Protein 3LXP (pdb70)

Nearest PDB structures (foldseek):
  3lxp-assembly1_A  TM=1.004E+00  e=1.023E-55  Homo sapiens
  3nz0-assembly1_A  TM=9.596E-01  e=1.474E-47  Homo sapiens
  7uys-assembly1_A  TM=9.648E-01  e=2.734E-46  Homo sapiens
  3zc6-assembly1_A  TM=9.379E-01  e=3.421E-31  Homo sapiens
  6wtq-assembly1_A  TM=9.435E-01  e=2.462E-26  Homo sapiens

Secondary structure (DSSP, 8-state):
---B--GGGEEEEEEEEE-SSEEEEEEEE-S----EEEEEEEEPTT--HHHHHHHHHHHHHHHH---TTBPPEEEEEEETTTTEEEEEE---TT-BHHHHGGGS---HHHHHHHHHHHHHHHHHHHHTTEE-S--SGGGEEE-TT--EEE--GGG-EEPPTT---B-----GGG--HHHHHH-B--HHHHHHHHHHHHHHHHTTT-GGGSHHHHHHHHH-S--HHHHHHHHHHHHHTT--PPPPTT--HHHHHHHHHHT-SSGGGSPPHHHHHHHHHHHHHHHH-

Foldseek 3Di:
DADEQEPVQWAFDAWAAQFDFWTKGWTQRAPDHRHAIKIKIDGDPPQDPVSQVLVVVLQVLQVPDDDQQAWAWDHWYDDVVVRHIITITHDAPCAFLLVNLVPDDDDPLLLLVLLLLVLVSLLSCVVVQKDQQQQARNQWTAHPVRRTHGDDSSPMDRHPPPDQDQAPDGPLLLFALCCLPVSDDGSLRVLSSSLLRSVCSLQSNDVCLHSCNVLCVPQPDDDPNSSSVVVSVCLVVPNDRDDRPPHDPVSVVLSVQSSDNDSVSHDHSVVVNVVSVVVSVVSVD

Organism: Homo sapiens (NCBI:txid9606)

B-factor: mean 20.86, std 7.65, range [4.28, 57.6]

Radius of gyration: 19.09 Å; Cα contacts (8 Å, |Δi|>4): 501; chains: 1; bounding box: 44×44×56 Å

Structure (mmCIF, N/CA/C/O backbone):
data_3LXP
#
_entry.id   3LXP
#
_cell.length_a   38.325
_cell.length_b   75.978
_cell.length_c   97.415
_cell.angle_alpha   90.00
_cell.angle_beta   90.00
_cell.angle_gamma   90.00
#
_symmetry.space_group_name_H-M   'P 21 21 21'
#
loop_
_entity.id
_entity.type
_entity.pdbx_description
1 polymer 'Non-receptor tyrosine-protein kinase TYK2'
2 non-polymer 2-TERT-BUTYL-9-FLUORO-3,6-DIHYDRO-7H-BENZ[H]-IMIDAZ[4,5-F]ISOQUINOLINE-7-ONE
3 water water
#
loop_
_atom_site.group_PDB
_atom_site.id
_atom_site.type_symbol
_atom_site.label_atom_id
_atom_site.label_alt_id
_atom_site.label_comp_id
_atom_site.label_asym_id
_atom_site.label_entity_id
_atom_site.label_seq_id
_atom_site.pdbx_PDB_ins_code
_atom_site.Cartn_x
_atom_site.Cartn_y
_atom_site.Cartn_z
_atom_site.occupancy
_atom_site.B_iso_or_equiv
_atom_site.auth_seq_id
_atom_site.auth_comp_id
_atom_site.auth_asym_id
_atom_site.auth_atom_id
_atom_site.pdbx_PDB_model_num
ATOM 1 N N . ASP A 1 24 ? -14.737 10.825 -48.132 1.00 27.96 888 ASP A N 1
ATOM 2 C CA . ASP A 1 24 ? -14.039 11.267 -49.367 1.00 27.72 888 ASP A CA 1
ATOM 3 C C . ASP A 1 24 ? -12.939 12.252 -48.945 1.00 26.98 888 ASP A C 1
ATOM 4 O O . ASP A 1 24 ? -13.208 13.179 -48.170 1.00 26.29 888 ASP A O 1
ATOM 9 N N . PRO A 1 25 ? -11.696 12.023 -49.410 1.00 25.84 889 PRO A N 1
ATOM 10 C CA . PRO A 1 25 ? -10.543 12.806 -48.957 1.00 25.15 889 PRO A CA 1
ATOM 11 C C . PRO A 1 25 ? -10.500 14.261 -49.417 1.00 23.71 889 PRO A C 1
ATOM 12 O O . PRO A 1 25 ? -11.024 14.622 -50.476 1.00 23.99 889 PRO A O 1
ATOM 16 N N . THR A 1 26 ? -9.857 15.081 -48.595 1.00 21.50 890 THR A N 1
ATOM 17 C CA . THR A 1 26 ? -9.615 16.470 -48.890 1.00 20.45 890 THR A CA 1
ATOM 18 C C . THR A 1 26 ? -8.113 16.694 -48.787 1.00 20.18 890 THR A C 1
ATOM 19 O O . THR A 1 26 ? -7.521 16.401 -47.755 1.00 19.82 890 THR A O 1
ATOM 23 N N . VAL A 1 27 ? -7.518 17.191 -49.866 1.00 19.66 891 VAL A N 1
ATOM 24 C CA . VAL A 1 27 ? -6.081 17.461 -49.943 1.00 19.56 891 VAL A CA 1
ATOM 25 C C . VAL A 1 27 ? -5.792 18.967 -50.121 1.00 18.84 891 VAL A C 1
ATOM 26 O O . VAL A 1 27 ? -6.261 19.600 -51.068 1.00 18.97 891 VAL A O 1
ATOM 30 N N . PHE A 1 28 ? -5.025 19.521 -49.182 1.00 18.13 892 PHE A N 1
ATOM 31 C CA . PHE A 1 28 ? -4.511 20.854 -49.206 1.00 17.90 892 PHE A CA 1
ATOM 32 C C . PHE A 1 28 ? -3.133 20.774 -49.836 1.00 19.38 892 PHE A C 1
ATOM 33 O O . PHE A 1 28 ? -2.363 19.838 -49.571 1.00 19.93 892 PHE A O 1
ATOM 41 N N . HIS A 1 29 ? -2.838 21.756 -50.669 1.00 20.08 893 HIS A N 1
ATOM 42 C CA . HIS A 1 29 ? -1.607 21.804 -51.422 1.00 20.94 893 HIS A CA 1
ATOM 43 C C . HIS A 1 29 ? -0.682 22.813 -50.768 1.00 21.08 893 HIS A C 1
ATOM 44 O O . HIS A 1 29 ? -1.048 23.967 -50.570 1.00 20.23 893 HIS A O 1
ATOM 51 N N . LYS A 1 30 ? 0.507 22.347 -50.394 1.00 21.81 894 LYS A N 1
ATOM 52 C CA . LYS A 1 30 ? 1.515 23.172 -49.725 1.00 23.19 894 LYS A CA 1
ATOM 53 C C . LYS A 1 30 ? 1.821 24.443 -50.525 1.00 23.55 894 LYS A C 1
ATOM 54 O O . LYS A 1 30 ? 2.090 25.488 -49.934 1.00 24.97 894 LYS A O 1
ATOM 60 N N . ARG A 1 31 ? 1.790 24.328 -51.854 1.00 24.03 895 ARG A N 1
ATOM 61 C CA . ARG A 1 31 ? 1.938 25.446 -52.812 1.00 24.50 895 ARG A CA 1
ATOM 62 C C . ARG A 1 31 ? 1.064 26.670 -52.470 1.00 24.56 895 ARG A C 1
ATOM 63 O O . ARG A 1 31 ? 1.398 27.799 -52.843 1.00 24.73 895 ARG A O 1
ATOM 71 N N . TYR A 1 32 ? -0.044 26.453 -51.758 1.00 23.34 896 TYR A N 1
ATOM 72 C CA . TYR A 1 32 ? -0.990 27.533 -51.472 1.00 23.11 896 TYR A CA 1
ATOM 73 C C . TYR A 1 32 ? -1.137 27.879 -49.998 1.00 22.08 896 TYR A C 1
ATOM 74 O O . TYR A 1 32 ? -1.950 28.730 -49.648 1.00 21.25 896 TYR A O 1
ATOM 83 N N . LEU A 1 33 ? -0.350 27.235 -49.142 1.00 21.50 897 LEU A N 1
ATOM 84 C CA . LEU A 1 33 ? -0.394 27.505 -47.708 1.00 21.04 897 LEU A CA 1
ATOM 85 C C . LEU A 1 33 ? 0.602 28.611 -47.374 1.00 21.69 897 LEU A C 1
ATOM 86 O O . LEU A 1 33 ? 1.777 28.533 -47.755 1.00 23.09 897 LEU A O 1
ATOM 91 N N . LYS A 1 34 ? 0.114 29.660 -46.716 1.00 20.89 898 LYS A N 1
ATOM 92 C CA . LYS A 1 34 ? 0.949 30.792 -46.314 1.00 21.14 898 LYS A CA 1
ATOM 93 C C . LYS A 1 34 ? 0.917 30.923 -44.794 1.00 20.35 898 LYS A C 1
ATOM 94 O O . LYS A 1 34 ? -0.132 31.230 -44.222 1.00 20.29 898 LYS A O 1
ATOM 97 N N . LYS A 1 35 ? 2.065 30.695 -44.150 1.00 20.48 899 LYS A N 1
ATOM 98 C CA . LYS A 1 35 ? 2.139 30.692 -42.684 1.00 20.19 899 LYS A CA 1
ATOM 99 C C . LYS A 1 35 ? 1.932 32.090 -42.115 1.00 20.35 899 LYS A C 1
ATOM 100 O O . LYS A 1 35 ? 2.500 33.072 -42.612 1.00 21.04 899 LYS A O 1
ATOM 106 N N . ILE A 1 36 ? 1.104 32.170 -41.079 1.00 19.67 900 ILE A N 1
ATOM 107 C CA . ILE A 1 36 ? 0.850 33.407 -40.362 1.00 19.58 900 ILE A CA 1
ATOM 108 C C . ILE A 1 36 ? 1.592 33.398 -39.021 1.00 19.67 900 ILE A C 1
ATOM 109 O O . ILE A 1 36 ? 2.438 34.263 -38.758 1.00 19.40 900 ILE A O 1
ATOM 114 N N . ARG A 1 37 ? 1.285 32.423 -38.170 1.00 19.39 901 ARG A N 1
ATOM 115 C CA . ARG A 1 37 ? 1.902 32.360 -36.852 1.00 20.19 901 ARG A CA 1
ATOM 116 C C . ARG A 1 37 ? 1.770 30.975 -36.225 1.00 20.04 901 ARG A C 1
ATOM 117 O O . ARG A 1 37 ? 0.952 30.163 -36.657 1.00 19.23 901 ARG A O 1
ATOM 125 N N . ASP A 1 38 ? 2.566 30.743 -35.186 1.00 20.74 902 ASP A N 1
ATOM 126 C CA . ASP A 1 38 ? 2.489 29.502 -34.422 1.00 20.92 902 ASP A CA 1
ATOM 127 C C . ASP A 1 38 ? 1.343 29.605 -33.416 1.00 20.87 902 ASP A C 1
ATOM 128 O O . ASP A 1 38 ? 1.056 30.681 -32.894 1.00 21.26 902 ASP A O 1
ATOM 133 N N . LEU A 1 39 ? 0.674 28.482 -33.147 1.00 20.22 903 LEU A N 1
ATOM 134 C CA . LEU A 1 39 ? -0.510 28.473 -32.286 1.00 20.18 903 LEU A CA 1
ATOM 135 C C . LEU A 1 39 ? -0.333 27.669 -30.986 1.00 20.67 903 LEU A C 1
ATOM 136 O O . LEU A 1 39 ? -0.789 28.097 -29.919 1.00 21.47 903 LEU A O 1
ATOM 141 N N . GLY A 1 40 ? 0.304 26.502 -31.078 1.00 20.73 904 GLY A N 1
ATOM 142 C CA . GLY A 1 40 ? 0.438 25.620 -29.916 1.00 21.23 904 GLY A CA 1
ATOM 143 C C . GLY A 1 40 ? 1.279 24.394 -30.199 1.00 21.37 904 GLY A C 1
ATOM 144 O O . GLY A 1 40 ? 1.545 24.065 -31.351 1.00 22.12 904 GLY A O 1
ATOM 145 N N . GLU A 1 41 ? 1.713 23.715 -29.140 1.00 21.42 905 GLU A N 1
ATOM 146 C CA . GLU A 1 41 ? 2.482 22.484 -29.286 1.00 21.78 905 GLU A CA 1
ATOM 147 C C . GLU A 1 41 ? 1.734 21.370 -28.584 1.00 20.42 905 GLU A C 1
ATOM 148 O O . GLU A 1 41 ? 1.422 21.494 -27.404 1.00 20.53 905 GLU A O 1
ATOM 154 N N . GLY A 1 42 ? 1.421 20.303 -29.312 1.00 18.91 906 GLY A N 1
ATOM 155 C CA . GLY A 1 42 ? 0.762 19.147 -28.724 1.00 18.43 906 GLY A CA 1
ATOM 156 C C . GLY A 1 42 ? 1.747 18.021 -28.504 1.00 18.31 906 GLY A C 1
ATOM 157 O O . GLY A 1 42 ? 2.957 18.203 -28.635 1.00 18.26 906 GLY A O 1
ATOM 158 N N . HIS A 1 43 ? 1.224 16.843 -28.197 1.00 17.55 907 HIS A N 1
ATOM 159 C CA . HIS A 1 43 ? 2.067 15.681 -27.906 1.00 18.48 907 HIS A CA 1
ATOM 160 C C . HIS A 1 43 ? 3.029 15.288 -29.009 1.00 18.84 907 HIS A C 1
ATOM 161 O O . HIS A 1 43 ? 4.236 15.103 -28.751 1.00 18.56 907 HIS A O 1
ATOM 168 N N . PHE A 1 44 ? 2.523 15.159 -30.234 1.00 18.65 908 PHE A N 1
ATOM 169 C CA . PHE A 1 44 ? 3.363 14.702 -31.361 1.00 19.36 908 PHE A CA 1
ATOM 170 C C . PHE A 1 44 ? 3.561 15.743 -32.444 1.00 19.35 908 PHE A C 1
ATOM 171 O O . PHE A 1 44 ? 4.463 15.606 -33.267 1.00 19.40 908 PHE A O 1
ATOM 179 N N . GLY A 1 45 ? 2.708 16.761 -32.463 1.00 18.54 909 GLY A N 1
ATOM 180 C CA . GLY A 1 45 ? 2.745 17.782 -33.508 1.00 18.34 909 GLY A CA 1
ATOM 181 C C . GLY A 1 45 ? 2.675 19.207 -32.981 1.00 18.14 909 GLY A C 1
ATOM 182 O O . GLY A 1 45 ? 2.193 19.445 -31.874 1.00 17.71 909 GLY A O 1
ATOM 183 N N . LYS A 1 46 ? 3.225 20.142 -33.759 1.00 17.95 910 LYS A N 1
ATOM 184 C CA . LYS A 1 46 ? 3.093 21.575 -33.504 1.00 17.01 910 LYS A CA 1
ATOM 185 C C . LYS A 1 46 ? 2.025 22.133 -34.439 1.00 15.78 910 LYS A C 1
ATOM 186 O O . LYS A 1 46 ? 1.999 21.778 -35.599 1.00 15.51 910 LYS A O 1
ATOM 188 N N . VAL A 1 47 ? 1.189 23.021 -33.920 1.00 15.25 911 VAL A N 1
ATOM 189 C CA . VAL A 1 47 ? 0.084 23.628 -34.676 1.00 15.59 911 VAL A CA 1
ATOM 190 C C . VAL A 1 47 ? 0.407 25.080 -35.008 1.00 15.96 911 VAL A C 1
ATOM 191 O O . VAL A 1 47 ? 0.801 25.855 -34.125 1.00 15.94 911 VAL A O 1
ATOM 195 N N . SER A 1 48 ? 0.205 25.448 -36.271 1.00 15.77 912 SER A N 1
ATOM 196 C CA . SER A 1 48 ? 0.386 26.824 -36.710 1.00 16.25 912 SER A CA 1
ATOM 197 C C . SER A 1 48 ? -0.821 27.284 -37.534 1.00 16.25 912 SER A C 1
ATOM 198 O O . SER A 1 48 ? -1.591 26.474 -38.072 1.00 15.90 912 SER A O 1
ATOM 201 N N . LEU A 1 49 ? -0.969 28.600 -37.637 1.00 16.21 913 LEU A N 1
ATOM 202 C CA . LEU A 1 49 ? -2.027 29.213 -38.418 1.00 15.39 913 LEU A CA 1
ATOM 203 C C . LEU A 1 49 ? -1.517 29.512 -39.820 1.00 15.73 913 LEU A C 1
ATOM 204 O O . LEU A 1 49 ? -0.428 30.098 -39.974 1.00 15.16 913 LEU A O 1
ATOM 209 N N . TYR A 1 50 ? -2.305 29.120 -40.822 1.00 16.09 914 TYR A N 1
ATOM 210 C CA . TYR A 1 50 ? -2.020 29.392 -42.229 1.00 17.38 914 TYR A CA 1
ATOM 211 C C . TYR A 1 50 ? -3.193 30.037 -42.944 1.00 18.35 914 TYR A C 1
ATOM 212 O O . TYR A 1 50 ? -4.351 29.804 -42.609 1.00 17.48 914 TYR A O 1
ATOM 221 N N . CYS A 1 51 ? -2.879 30.832 -43.962 1.00 20.13 915 CYS A N 1
ATOM 222 C CA . CYS A 1 51 ? -3.885 31.234 -44.943 1.00 20.68 915 CYS A CA 1
ATOM 223 C C . CYS A 1 51 ? -3.727 30.305 -46.132 1.00 20.01 915 CYS A C 1
ATOM 224 O O . CYS A 1 51 ? -2.633 30.151 -46.659 1.00 20.58 915 CYS A O 1
ATOM 227 N N . TYR A 1 52 ? -4.822 29.678 -46.532 1.00 19.71 916 TYR A N 1
ATOM 228 C CA . TYR A 1 52 ? -4.842 28.790 -47.679 1.00 19.84 916 TYR A CA 1
ATOM 229 C C . TYR A 1 52 ? -5.487 29.538 -48.829 1.00 21.47 916 TYR A C 1
ATOM 230 O O . TYR A 1 52 ? -6.690 29.798 -48.816 1.00 20.37 916 TYR A O 1
ATOM 239 N N . ASP A 1 53 ? -4.682 29.847 -49.834 1.00 23.60 917 ASP A N 1
ATOM 240 C CA . ASP A 1 53 ? -5.057 30.831 -50.828 1.00 25.83 917 ASP A CA 1
ATOM 241 C C . ASP A 1 53 ? -4.703 30.342 -52.231 1.00 27.08 917 ASP A C 1
ATOM 242 O O . ASP A 1 53 ? -3.774 30.865 -52.851 1.00 27.55 917 ASP A O 1
ATOM 247 N N . PRO A 1 54 ? -5.441 29.341 -52.743 1.00 28.62 918 PRO A N 1
ATOM 248 C CA . PRO A 1 54 ? -5.135 28.844 -54.090 1.00 30.48 918 PRO A CA 1
ATOM 249 C C . PRO A 1 54 ? -5.408 29.840 -55.229 1.00 32.68 918 PRO A C 1
ATOM 250 O O . PRO A 1 54 ? -5.196 29.493 -56.395 1.00 33.58 918 PRO A O 1
ATOM 254 N N . THR A 1 55 ? -5.833 31.062 -54.903 1.00 35.18 919 THR A N 1
ATOM 255 C CA . THR A 1 55 ? -6.224 32.036 -55.926 1.00 36.99 919 THR A CA 1
ATOM 256 C C . THR A 1 55 ? -5.102 33.101 -56.186 1.00 38.33 919 THR A C 1
ATOM 257 O O . THR A 1 55 ? -4.370 32.913 -57.160 1.00 39.37 919 THR A O 1
ATOM 261 N N . ASN A 1 56 ? -4.885 34.186 -55.430 1.00 39.41 920 ASN A N 1
ATOM 262 C CA . ASN A 1 56 ? -5.808 34.861 -54.529 1.00 39.82 920 ASN A CA 1
ATOM 263 C C . ASN A 1 56 ? -6.804 35.718 -55.303 1.00 40.24 920 ASN A C 1
ATOM 264 O O . ASN A 1 56 ? -7.500 36.557 -54.718 1.00 40.99 920 ASN A O 1
ATOM 266 N N . THR A 1 59 ? -6.865 36.925 -50.765 1.00 38.41 923 THR A N 1
ATOM 267 C CA . THR A 1 59 ? -6.919 36.091 -49.566 1.00 38.24 923 THR A CA 1
ATOM 268 C C . THR A 1 59 ? -7.745 34.813 -49.777 1.00 37.75 923 THR A C 1
ATOM 269 O O . THR A 1 59 ? -8.378 34.634 -50.822 1.00 38.89 923 THR A O 1
ATOM 271 N N . GLY A 1 60 ? -7.701 33.929 -48.779 1.00 36.37 924 GLY A N 1
ATOM 272 C CA . GLY A 1 60 ? -8.452 32.661 -48.762 1.00 34.95 924 GLY A CA 1
ATOM 273 C C . GLY A 1 60 ? -8.783 32.281 -47.322 1.00 33.41 924 GLY A C 1
ATOM 274 O O . GLY A 1 60 ? -8.796 33.149 -46.453 1.00 34.10 924 GLY A O 1
ATOM 275 N N . GLU A 1 61 ? -9.014 30.993 -47.061 1.00 30.84 925 GLU A N 1
ATOM 276 C CA . GLU A 1 61 ? -9.461 30.520 -45.745 1.00 29.53 925 GLU A CA 1
ATOM 277 C C . GLU A 1 61 ? -8.307 30.419 -44.733 1.00 26.61 925 GLU A C 1
ATOM 278 O O . GLU A 1 61 ? -7.229 29.948 -45.079 1.00 25.15 925 GLU A O 1
ATOM 284 N N . MET A 1 62 ? -8.551 30.831 -43.486 1.00 24.19 926 MET A N 1
ATOM 285 C CA . MET A 1 62 ? -7.615 30.555 -42.379 1.00 22.81 926 MET A CA 1
ATOM 286 C C . MET A 1 62 ? -7.807 29.128 -41.896 1.00 20.76 926 MET A C 1
ATOM 287 O O . MET A 1 62 ? -8.938 28.699 -41.618 1.00 19.59 926 MET A O 1
ATOM 292 N N . VAL A 1 63 ? -6.704 28.387 -41.789 1.00 17.96 927 VAL A N 1
ATOM 293 C CA . VAL A 1 63 ? -6.758 27.022 -41.282 1.00 16.46 927 VAL A CA 1
ATOM 294 C C . VAL A 1 63 ? -5.616 26.776 -40.300 1.00 16.01 927 VAL A C 1
ATOM 295 O O . VAL A 1 63 ? -4.602 27.448 -40.345 1.00 16.11 927 VAL A O 1
ATOM 299 N N . ALA A 1 64 ? -5.810 25.813 -39.405 1.00 14.78 928 ALA A N 1
ATOM 300 C CA . ALA A 1 64 ? -4.766 25.349 -38.509 1.00 14.40 928 ALA A CA 1
ATOM 301 C C . ALA A 1 64 ? -4.112 24.117 -39.128 1.00 13.88 928 ALA A C 1
ATOM 302 O O . ALA A 1 64 ? -4.810 23.214 -39.592 1.00 14.66 928 ALA A O 1
ATOM 304 N N . VAL A 1 65 ? -2.782 24.091 -39.142 1.00 13.38 929 VAL A N 1
ATOM 305 C CA . VAL A 1 65 ? -2.025 22.964 -39.691 1.00 12.69 929 VAL A CA 1
ATOM 306 C C . VAL A 1 65 ? -1.109 22.448 -38.612 1.00 13.20 929 VAL A C 1
ATOM 307 O O . VAL A 1 65 ? -0.364 23.222 -37.998 1.00 12.99 929 VAL A O 1
ATOM 311 N N . LYS A 1 66 ? -1.190 21.140 -38.372 1.00 12.50 930 LYS A N 1
ATOM 312 C CA . LYS A 1 66 ? -0.414 20.498 -37.336 1.00 12.85 930 LYS A CA 1
ATOM 313 C C . LYS A 1 66 ? 0.558 19.547 -38.020 1.00 13.62 930 LYS A C 1
ATOM 314 O O . LYS A 1 66 ? 0.163 18.797 -38.908 1.00 13.37 930 LYS A O 1
ATOM 320 N N 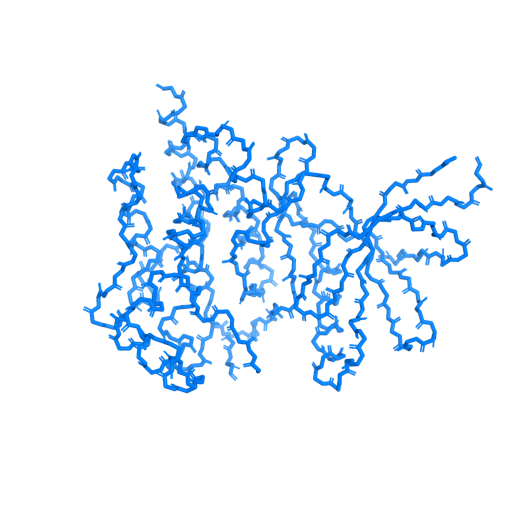. ALA A 1 67 ? 1.823 19.600 -37.605 1.00 14.78 931 ALA A N 1
ATOM 321 C CA . ALA A 1 67 ? 2.887 18.848 -38.251 1.00 15.35 931 ALA A CA 1
ATOM 322 C C . ALA A 1 67 ? 3.707 18.087 -37.224 1.00 16.49 931 ALA A C 1
ATOM 323 O O . ALA A 1 67 ? 3.924 18.555 -36.108 1.00 16.19 931 ALA A O 1
ATOM 325 N N . LEU A 1 68 ? 4.162 16.911 -37.630 1.00 17.35 932 LEU A N 1
ATOM 326 C CA . LEU A 1 68 ? 5.013 16.073 -36.804 1.00 18.51 932 LEU A CA 1
ATOM 327 C C . LEU A 1 68 ? 6.215 16.887 -36.320 1.00 19.46 932 LEU A C 1
ATOM 328 O O . LEU A 1 68 ? 6.835 17.600 -37.105 1.00 19.43 932 LEU A O 1
ATOM 333 N N . LYS A 1 69 ? 6.520 16.797 -35.030 1.00 20.68 933 LYS A N 1
ATOM 334 C CA . LYS A 1 69 ? 7.632 17.553 -34.460 1.00 22.31 933 LYS A CA 1
ATOM 335 C C . LYS A 1 69 ? 8.953 17.111 -35.049 1.00 22.97 933 LYS A C 1
ATOM 336 O O . LYS A 1 69 ? 9.117 15.958 -35.439 1.00 22.36 933 LYS A O 1
ATOM 342 N N . ALA A 1 70 ? 9.898 18.048 -35.084 1.00 24.14 934 ALA A N 1
ATOM 343 C CA . ALA A 1 70 ? 11.259 17.776 -35.507 1.00 25.45 934 ALA A CA 1
ATOM 344 C C . ALA A 1 70 ? 11.893 16.742 -34.584 1.00 25.95 934 ALA A C 1
ATOM 345 O O . ALA A 1 70 ? 11.546 16.649 -33.398 1.00 26.30 934 ALA A O 1
ATOM 347 N N . ASP A 1 71 ? 12.803 15.953 -35.141 1.00 27.10 935 ASP A N 1
ATOM 348 C CA . ASP A 1 71 ? 13.505 14.908 -34.383 1.00 27.70 935 ASP A CA 1
ATOM 349 C C . ASP A 1 71 ? 12.522 13.893 -33.798 1.00 28.39 935 ASP A C 1
ATOM 350 O O . ASP A 1 71 ? 12.718 13.388 -32.688 1.00 29.02 935 ASP A O 1
ATOM 355 N N . ALA A 1 72 ? 11.465 13.594 -34.551 1.00 29.06 936 ALA A N 1
ATOM 356 C CA . ALA A 1 72 ? 10.511 12.560 -34.158 1.00 29.39 936 ALA A CA 1
ATOM 357 C C . ALA A 1 72 ? 11.139 11.210 -34.448 1.00 29.88 936 ALA A C 1
ATOM 358 O O . ALA A 1 72 ? 11.656 10.997 -35.534 1.00 29.82 936 ALA A O 1
ATOM 360 N N . GLY A 1 73 ? 11.103 10.319 -33.463 1.00 30.92 937 GLY A N 1
ATOM 361 C CA . GLY A 1 73 ? 11.538 8.935 -33.638 1.00 31.79 937 GLY A CA 1
ATOM 362 C C . GLY A 1 73 ? 10.424 8.047 -34.165 1.00 32.76 937 GLY A C 1
ATOM 363 O O . GLY A 1 73 ? 9.339 8.533 -34.507 1.00 32.77 937 GLY A O 1
ATOM 364 N N . PRO A 1 74 ? 10.677 6.728 -34.235 1.00 33.53 938 PRO A N 1
ATOM 365 C CA . PRO A 1 74 ? 9.676 5.775 -34.719 1.00 33.89 938 PRO A CA 1
ATOM 366 C C . PRO A 1 74 ? 8.382 5.770 -33.902 1.00 34.02 938 PRO A C 1
ATOM 367 O O . PRO A 1 74 ? 7.292 5.680 -34.479 1.00 34.99 938 PRO A O 1
ATOM 371 N N . GLN A 1 75 ? 8.506 5.864 -32.577 1.00 34.28 939 GLN A N 1
ATOM 372 C CA . GLN A 1 75 ? 7.354 5.823 -31.673 1.00 33.99 939 GLN A CA 1
ATOM 373 C C . GLN A 1 75 ? 6.475 7.057 -31.853 1.00 33.84 939 GLN A C 1
ATOM 374 O O . GLN A 1 75 ? 5.261 6.999 -31.664 1.00 33.74 939 GLN A O 1
ATOM 376 N N . HIS A 1 76 ? 7.105 8.160 -32.242 1.00 33.39 940 HIS A N 1
ATOM 377 C CA . HIS A 1 76 ? 6.419 9.426 -32.448 1.00 32.88 940 HIS A CA 1
ATOM 378 C C . HIS A 1 76 ? 5.681 9.426 -33.786 1.00 32.02 940 HIS A C 1
ATOM 379 O O . HIS A 1 76 ? 4.525 9.859 -33.853 1.00 31.56 940 HIS A O 1
ATOM 386 N N . ARG A 1 77 ? 6.330 8.916 -34.837 1.00 30.98 941 ARG A N 1
ATOM 387 C CA . ARG A 1 77 ? 5.672 8.771 -36.137 1.00 30.33 941 ARG A CA 1
ATOM 388 C C . ARG A 1 77 ? 4.438 7.868 -36.046 1.00 29.86 941 ARG A C 1
ATOM 389 O O . ARG A 1 77 ? 3.418 8.164 -36.673 1.00 29.82 941 ARG A O 1
ATOM 397 N N . SER A 1 78 ? 4.512 6.786 -35.265 1.00 28.99 942 SER A N 1
ATOM 398 C CA . SER A 1 78 ? 3.348 5.879 -35.155 1.00 28.23 942 SER A CA 1
ATOM 399 C C . SER A 1 78 ? 2.221 6.529 -34.333 1.00 26.66 942 SER A C 1
ATOM 400 O O . SER A 1 78 ? 1.046 6.366 -34.666 1.00 27.08 942 SER A O 1
ATOM 403 N N . GLY A 1 79 ? 2.575 7.284 -33.293 1.00 24.55 943 GLY A N 1
ATOM 404 C CA . GLY A 1 79 ? 1.589 8.041 -32.512 1.00 23.28 943 GLY A CA 1
ATOM 405 C C . GLY A 1 79 ? 0.890 9.073 -33.390 1.00 21.89 943 GLY A C 1
ATOM 406 O O . GLY A 1 79 ? -0.333 9.201 -33.375 1.00 20.59 943 GLY A O 1
ATOM 407 N N . TRP A 1 80 ? 1.685 9.776 -34.189 1.00 20.31 944 TRP A N 1
ATOM 408 C CA . TRP A 1 80 ? 1.172 10.814 -35.099 1.00 19.12 944 TRP A CA 1
ATOM 409 C C . TRP A 1 80 ? 0.202 10.241 -36.144 1.00 19.57 944 TRP A C 1
ATOM 410 O O . TRP A 1 80 ? -0.879 10.803 -36.371 1.00 18.68 944 TRP A O 1
ATOM 421 N N . LYS A 1 81 ? 0.586 9.125 -36.769 1.00 20.03 945 LYS A N 1
ATOM 422 C CA . LYS A 1 81 ? -0.289 8.396 -37.706 1.00 19.85 945 LYS A CA 1
ATOM 423 C C . LYS A 1 81 ? -1.637 8.027 -37.062 1.00 19.97 945 LYS A C 1
ATOM 424 O O . LYS A 1 81 ? -2.702 8.226 -37.665 1.00 20.16 945 LYS A O 1
ATOM 426 N N . GLN A 1 82 ? -1.576 7.534 -35.828 1.00 20.32 946 GLN A N 1
ATOM 427 C CA . GLN A 1 82 ? -2.774 7.168 -35.076 1.00 20.54 946 GLN A CA 1
ATOM 428 C C . GLN A 1 82 ? -3.652 8.400 -34.841 1.00 18.71 946 GLN A C 1
ATOM 429 O O . GLN A 1 82 ? -4.871 8.349 -35.009 1.00 18.12 946 GLN A O 1
ATOM 435 N N . GLU A 1 83 ? -3.035 9.521 -34.472 1.00 17.02 947 GLU A N 1
ATOM 436 C CA . GLU A 1 83 ? -3.785 10.762 -34.264 1.00 15.73 947 GLU A CA 1
ATOM 437 C C . GLU A 1 83 ? -4.599 11.176 -35.501 1.00 15.74 947 GLU A C 1
ATOM 438 O O . GLU A 1 83 ? -5.772 11.545 -35.394 1.00 15.65 947 GLU A O 1
ATOM 444 N N . ILE A 1 84 ? -3.959 11.150 -36.669 1.00 16.09 948 ILE A N 1
ATOM 445 C CA . ILE A 1 84 ? -4.610 11.550 -37.916 1.00 16.64 948 ILE A CA 1
ATOM 446 C C . ILE A 1 84 ? -5.736 10.562 -38.250 1.00 16.51 948 ILE A C 1
ATOM 447 O O . ILE A 1 84 ? -6.852 10.971 -38.544 1.00 16.24 948 ILE A O 1
ATOM 452 N N . ASP A 1 85 ? -5.432 9.279 -38.148 1.00 16.99 949 ASP A N 1
ATOM 453 C CA . ASP A 1 85 ? -6.434 8.226 -38.410 1.00 18.25 949 ASP A CA 1
ATOM 454 C C . ASP A 1 85 ? -7.681 8.423 -37.538 1.00 17.56 949 ASP A C 1
ATOM 455 O O . ASP A 1 85 ? -8.806 8.331 -38.030 1.00 18.07 949 ASP A O 1
ATOM 460 N N . ILE A 1 86 ? -7.492 8.731 -36.252 1.00 16.85 950 ILE A N 1
ATOM 461 C CA . ILE A 1 86 ? -8.632 8.926 -35.355 1.00 16.08 950 ILE A CA 1
ATOM 462 C C . ILE A 1 86 ? -9.407 10.200 -35.697 1.00 15.89 950 ILE A C 1
ATOM 463 O O . ILE A 1 86 ? -10.624 10.190 -35.852 1.00 15.61 950 ILE A O 1
ATOM 468 N N . LEU A 1 87 ? -8.702 11.321 -35.818 1.00 15.94 951 LEU A N 1
ATOM 469 C CA . LEU A 1 87 ? -9.409 12.576 -36.027 1.00 16.65 951 LEU A CA 1
ATOM 470 C C . LEU A 1 87 ? -10.177 12.575 -37.349 1.00 17.24 951 LEU A C 1
ATOM 471 O O . LEU A 1 87 ? -11.244 13.172 -37.424 1.00 17.80 951 LEU A O 1
ATOM 476 N N . ARG A 1 88 ? -9.649 11.864 -38.350 1.00 17.68 952 ARG A N 1
ATOM 477 C CA . ARG A 1 88 ? -10.269 11.706 -39.671 1.00 19.32 952 ARG A CA 1
ATOM 478 C C . ARG A 1 88 ? -11.645 11.054 -39.548 1.00 19.24 952 ARG A C 1
ATOM 479 O O . ARG A 1 88 ? -12.538 11.325 -40.351 1.00 20.07 952 ARG A O 1
ATOM 483 N N . THR A 1 89 ? -11.816 10.221 -38.525 1.00 18.93 953 THR A N 1
ATOM 484 C CA . THR A 1 89 ? -13.071 9.495 -38.319 1.00 19.50 953 THR A CA 1
ATOM 485 C C . THR A 1 89 ? -14.076 10.250 -37.434 1.00 19.47 953 THR A C 1
ATOM 486 O O . THR A 1 89 ? -15.255 9.919 -37.416 1.00 20.48 953 THR A O 1
ATOM 490 N N . LEU A 1 90 ? -13.620 11.237 -36.671 1.00 18.56 954 LEU A N 1
ATOM 491 C CA . LEU A 1 90 ? -14.517 11.948 -35.753 1.00 18.39 954 LEU A CA 1
ATOM 492 C C . LEU A 1 90 ? -15.172 13.117 -36.426 1.00 18.57 954 LEU A C 1
ATOM 493 O O . LEU A 1 90 ? -14.522 13.864 -37.168 1.00 18.48 954 LEU A O 1
ATOM 498 N N . TYR A 1 91 ? -16.445 13.326 -36.101 1.00 18.24 955 TYR A N 1
ATOM 499 C CA . TYR A 1 91 ? -17.241 14.368 -36.713 1.00 18.70 955 TYR A CA 1
ATOM 500 C C . TYR A 1 91 ? -18.321 14.787 -35.711 1.00 17.98 955 TYR A C 1
ATOM 501 O O . TYR A 1 91 ? -19.328 14.094 -35.557 1.00 18.69 955 TYR A O 1
ATOM 510 N N . HIS A 1 92 ? -18.095 15.901 -35.020 1.00 17.38 956 HIS A N 1
ATOM 511 C CA . HIS A 1 92 ? -18.982 16.372 -33.954 1.00 17.57 956 HIS A CA 1
ATOM 512 C C . HIS A 1 92 ? -18.771 17.851 -33.641 1.00 17.32 956 HIS A C 1
ATOM 513 O O . HIS A 1 92 ? -17.642 18.376 -33.746 1.00 17.59 956 HIS A O 1
ATOM 520 N N . GLU A 1 93 ? -19.841 18.528 -33.216 1.00 17.72 957 GLU A N 1
ATOM 521 C CA . GLU A 1 93 ? -19.791 19.949 -32.915 1.00 17.37 957 GLU A CA 1
ATOM 522 C C . GLU A 1 93 ? -18.788 20.336 -31.815 1.00 17.36 957 GLU A C 1
ATOM 523 O O . GLU A 1 93 ? -18.317 21.473 -31.787 1.00 17.87 957 GLU A O 1
ATOM 525 N N . HIS A 1 94 ? -18.454 19.399 -30.920 1.00 16.48 958 HIS A N 1
ATOM 526 C CA . HIS A 1 94 ? -17.511 19.688 -29.835 1.00 15.60 958 HIS A CA 1
ATOM 527 C C . HIS A 1 94 ? -16.193 18.901 -29.931 1.00 15.10 958 HIS A C 1
ATOM 528 O O . HIS A 1 94 ? -15.472 18.755 -28.936 1.00 14.52 958 HIS A O 1
ATOM 535 N N . ILE A 1 95 ? -15.863 18.468 -31.150 1.00 13.99 959 ILE A N 1
ATOM 536 C CA . ILE A 1 95 ? -14.552 17.903 -31.461 1.00 13.98 959 ILE A CA 1
ATOM 537 C C . ILE A 1 95 ? -13.935 18.800 -32.544 1.00 13.76 959 ILE A C 1
ATOM 538 O O . ILE A 1 95 ? -14.627 19.201 -33.477 1.00 13.72 959 ILE A O 1
ATOM 543 N N . ILE A 1 96 ? -12.662 19.157 -32.388 1.00 13.86 960 ILE A N 1
ATOM 544 C CA . ILE A 1 96 ? -11.982 20.010 -33.370 1.00 14.33 960 ILE A CA 1
ATOM 545 C C . ILE A 1 96 ? -12.156 19.400 -34.757 1.00 14.82 960 ILE A C 1
ATOM 546 O O . ILE A 1 96 ? -11.936 18.215 -34.950 1.00 15.57 960 ILE A O 1
ATOM 551 N N . LYS A 1 97 ? -12.548 20.232 -35.719 1.00 15.48 961 LYS A N 1
ATOM 552 C CA . LYS A 1 97 ? -12.947 19.773 -37.044 1.00 16.32 961 LYS A CA 1
ATOM 553 C C . LYS A 1 97 ? -11.758 19.456 -37.947 1.00 15.45 961 LYS A C 1
ATOM 554 O O . LYS A 1 97 ? -10.962 20.346 -38.283 1.00 15.71 961 LYS A O 1
ATOM 558 N N . TYR A 1 98 ? -11.664 18.197 -38.338 1.00 16.14 962 TYR A N 1
ATOM 559 C CA . TYR A 1 98 ? -10.747 17.759 -39.377 1.00 15.80 962 TYR A CA 1
ATOM 560 C C . TYR A 1 98 ? -11.177 18.325 -40.736 1.00 15.67 962 TYR A C 1
ATOM 561 O O . TYR A 1 98 ? -12.331 18.141 -41.155 1.00 15.63 962 TYR A O 1
ATOM 570 N N . LYS A 1 99 ? -10.251 19.002 -41.426 1.00 14.53 963 LYS A N 1
ATOM 571 C CA . LYS A 1 99 ? -10.526 19.557 -42.755 1.00 15.10 963 LYS A CA 1
ATOM 572 C C . LYS A 1 99 ? -9.887 18.776 -43.891 1.00 15.29 963 LYS A C 1
ATOM 573 O O . LYS A 1 99 ? -10.463 18.679 -44.971 1.00 15.89 963 LYS A O 1
ATOM 579 N N . GLY A 1 100 ? -8.715 18.201 -43.634 1.00 14.57 964 GLY A N 1
ATOM 580 C CA . GLY A 1 100 ? -7.976 17.446 -44.641 1.00 15.48 964 GLY A CA 1
ATOM 581 C C . GLY A 1 100 ? -6.533 17.248 -44.239 1.00 15.81 964 GLY A C 1
ATOM 582 O O . GLY A 1 100 ? -6.160 17.482 -43.098 1.00 14.71 964 GLY A O 1
ATOM 583 N N . CYS A 1 101 ? -5.726 16.831 -45.206 1.00 17.04 965 CYS A N 1
ATOM 584 C CA . CYS A 1 101 ? -4.301 16.625 -44.987 1.00 18.16 965 CYS A CA 1
ATOM 585 C C . CYS A 1 101 ? -3.496 17.263 -46.100 1.00 18.53 965 CYS A C 1
ATOM 586 O O . CYS A 1 101 ? -4.001 17.522 -47.171 1.00 17.76 965 CYS A O 1
ATOM 589 N N . CYS A 1 102 ? -2.219 17.462 -45.801 1.00 19.74 966 CYS A N 1
ATOM 590 C CA . CYS A 1 102 ? -1.237 18.048 -46.688 1.00 20.32 966 CYS A CA 1
ATOM 591 C C . CYS A 1 102 ? -0.033 17.101 -46.656 1.00 20.04 966 CYS A C 1
ATOM 592 O O . CYS A 1 102 ? 0.375 16.689 -45.579 1.00 19.71 966 CYS A O 1
ATOM 595 N N . GLU A 1 103 ? 0.519 16.726 -47.808 1.00 19.89 967 GLU A N 1
ATOM 596 C CA . GLU A 1 103 ? 1.745 15.927 -47.821 1.00 20.64 967 GLU A CA 1
ATOM 597 C C . GLU A 1 103 ? 2.951 16.827 -47.527 1.00 19.85 967 GLU A C 1
ATOM 598 O O . GLU A 1 103 ? 3.074 17.891 -48.118 1.00 19.77 967 GLU A O 1
ATOM 604 N N . ASP A 1 104 ? 3.832 16.399 -46.623 1.00 19.04 968 ASP A N 1
ATOM 605 C CA . ASP A 1 104 ? 5.165 17.004 -46.502 1.00 18.81 968 ASP A CA 1
ATOM 606 C C . ASP A 1 104 ? 6.191 15.949 -46.917 1.00 18.28 968 ASP A C 1
ATOM 607 O O . ASP A 1 104 ? 6.583 15.108 -46.118 1.00 18.31 968 ASP A O 1
ATOM 612 N N . ALA A 1 105 ? 6.591 15.986 -48.187 1.00 17.86 969 ALA A N 1
ATOM 613 C CA . ALA A 1 105 ? 7.477 14.960 -48.741 1.00 17.49 969 ALA A CA 1
ATOM 614 C C . ALA A 1 105 ? 8.866 15.003 -48.108 1.00 17.74 969 ALA A C 1
ATOM 615 O O . ALA A 1 105 ? 9.554 13.976 -48.039 1.00 17.24 969 ALA A O 1
ATOM 617 N N . GLY A 1 106 ? 9.273 16.185 -47.645 1.00 17.94 970 GLY A N 1
ATOM 618 C CA . GLY A 1 106 ? 10.552 16.336 -46.930 1.00 18.53 970 GLY A CA 1
ATOM 619 C C . GLY A 1 106 ? 10.574 15.636 -45.580 1.00 19.27 970 GLY A C 1
ATOM 620 O O . GLY A 1 106 ? 11.624 15.139 -45.138 1.00 19.18 970 GLY A O 1
ATOM 621 N N . ALA A 1 107 ? 9.415 15.576 -44.922 1.00 19.64 971 ALA A N 1
ATOM 622 C CA . ALA A 1 107 ? 9.273 14.881 -43.648 1.00 20.09 971 ALA A CA 1
ATOM 623 C C . ALA A 1 107 ? 8.816 13.441 -43.818 1.00 20.25 971 ALA A C 1
ATOM 624 O O . ALA A 1 107 ? 8.788 12.697 -42.855 1.00 21.22 971 ALA A O 1
ATOM 626 N N . ALA A 1 108 ? 8.448 13.054 -45.042 1.00 20.26 972 ALA A N 1
ATOM 627 C CA . ALA A 1 108 ? 7.774 11.792 -45.305 1.00 20.63 972 ALA A CA 1
ATOM 628 C C . ALA A 1 108 ? 6.616 11.618 -44.341 1.00 20.63 972 ALA A C 1
ATOM 629 O O . ALA A 1 108 ? 6.502 10.614 -43.659 1.00 21.14 972 ALA A O 1
ATOM 631 N N . SER A 1 109 ? 5.752 12.622 -44.268 1.00 20.87 973 SER A N 1
ATOM 632 C CA . SER A 1 109 ? 4.687 12.595 -43.283 1.00 21.08 973 SER A CA 1
ATOM 633 C C . SER A 1 109 ? 3.581 13.527 -43.712 1.00 20.57 973 SER A C 1
ATOM 634 O O . SER A 1 109 ? 3.823 14.528 -44.390 1.00 20.62 973 SER A O 1
ATOM 637 N N . LEU A 1 110 ? 2.367 13.190 -43.306 1.00 19.58 974 LEU A N 1
ATOM 638 C CA . LEU A 1 110 ? 1.221 14.043 -43.561 1.00 19.05 974 LEU A CA 1
ATOM 639 C C . LEU A 1 110 ? 1.140 15.134 -42.515 1.00 18.56 974 LEU A C 1
ATOM 640 O O . LEU A 1 110 ? 1.591 14.970 -41.370 1.00 18.65 974 LEU A O 1
ATOM 645 N N . GLN A 1 111 ? 0.574 16.265 -42.922 1.00 17.74 975 GLN A N 1
ATOM 646 C CA . GLN A 1 111 ? 0.261 17.349 -42.003 1.00 17.50 975 GLN A CA 1
ATOM 647 C C . GLN A 1 111 ? -1.248 17.387 -41.895 1.00 16.88 975 GLN A C 1
ATOM 648 O O . GLN A 1 111 ? -1.970 17.139 -42.867 1.00 17.13 975 GLN A O 1
ATOM 654 N N . LEU A 1 112 ? -1.726 17.670 -40.698 1.00 15.91 976 LEU A N 1
ATOM 655 C CA . LEU A 1 112 ? -3.143 17.619 -40.384 1.00 15.87 976 LEU A CA 1
ATOM 656 C C . LEU A 1 112 ? -3.742 19.007 -40.510 1.00 14.97 976 LEU A C 1
ATOM 657 O O . LEU A 1 112 ? -3.218 19.931 -39.905 1.00 15.21 976 LEU A O 1
ATOM 662 N N . VAL A 1 113 ? -4.799 19.176 -41.311 1.00 13.09 977 VAL A N 1
ATOM 663 C CA . VAL A 1 113 ? -5.406 20.504 -41.474 1.00 13.30 977 VAL A CA 1
ATOM 664 C C . VAL A 1 113 ? -6.741 20.502 -40.735 1.00 13.50 977 VAL A C 1
ATOM 665 O O . VAL A 1 113 ? -7.553 19.580 -40.906 1.00 13.67 977 VAL A O 1
ATOM 669 N N . MET A 1 114 ? -6.944 21.511 -39.890 1.00 13.12 978 MET A N 1
ATOM 670 C CA . MET A 1 114 ? -8.096 21.606 -39.009 1.00 13.78 978 MET A CA 1
ATOM 671 C C . MET A 1 114 ? -8.688 23.007 -39.079 1.00 14.26 978 MET A C 1
ATOM 672 O O . MET A 1 114 ? -8.033 23.958 -39.555 1.00 14.32 978 MET A O 1
ATOM 677 N N . GLU A 1 115 ? -9.909 23.146 -38.563 1.00 15.11 979 GLU A N 1
ATOM 678 C CA . GLU A 1 115 ? -10.513 24.457 -38.450 1.00 16.27 979 GLU A CA 1
ATOM 679 C C . GLU A 1 115 ? -9.654 25.297 -37.519 1.00 16.59 979 GLU A C 1
ATOM 680 O O . GLU A 1 115 ? -8.957 24.777 -36.650 1.00 16.49 979 GLU A O 1
ATOM 686 N N . TYR A 1 116 ? -9.704 26.595 -37.718 1.00 17.48 980 TYR A N 1
ATOM 687 C CA . TYR A 1 116 ? -9.010 27.536 -36.860 1.00 17.72 980 TYR A CA 1
ATOM 688 C C . TYR A 1 116 ? -9.984 28.013 -35.799 1.00 18.56 980 TYR A C 1
ATOM 689 O O . TYR A 1 116 ? -11.072 28.489 -36.124 1.00 18.65 980 TYR A O 1
ATOM 698 N N . VAL A 1 117 ? -9.598 27.862 -34.534 1.00 18.88 981 VAL A N 1
ATOM 699 C CA . VAL A 1 117 ? -10.414 28.296 -33.395 1.00 19.41 981 VAL A CA 1
ATOM 700 C C . VAL A 1 117 ? -9.630 29.375 -32.629 1.00 19.47 981 VAL A C 1
ATOM 701 O O . VAL A 1 117 ? -8.722 29.090 -31.835 1.00 18.38 981 VAL A O 1
ATOM 705 N N . PRO A 1 118 ? -9.938 30.647 -32.920 1.00 20.04 982 PRO A N 1
ATOM 706 C CA . PRO A 1 118 ? -8.994 31.711 -32.584 1.00 20.31 982 PRO A CA 1
ATOM 707 C C . PRO A 1 118 ? -8.822 32.078 -31.106 1.00 20.06 982 PRO A C 1
ATOM 708 O O . PRO A 1 118 ? -7.879 32.794 -30.773 1.00 20.87 982 PRO A O 1
ATOM 712 N N . LEU A 1 119 ? -9.690 31.588 -30.230 1.00 20.52 983 LEU A N 1
ATOM 713 C CA . LEU A 1 119 ? -9.555 31.888 -28.801 1.00 20.39 983 LEU A CA 1
ATOM 714 C C . LEU A 1 119 ? -8.608 30.915 -28.079 1.00 20.56 983 LEU A C 1
ATOM 715 O O . LEU A 1 119 ? -8.285 31.117 -26.917 1.00 20.87 983 LEU A O 1
ATOM 720 N N . GLY A 1 120 ? -8.159 29.863 -28.761 1.00 19.57 984 GLY A N 1
ATOM 721 C CA . GLY A 1 120 ? -7.145 28.975 -28.191 1.00 19.08 984 GLY A CA 1
ATOM 722 C C . GLY A 1 120 ? -7.705 28.112 -27.075 1.00 18.52 984 GLY A C 1
ATOM 723 O O . GLY A 1 120 ? -8.917 27.849 -27.032 1.00 17.98 984 GLY A O 1
ATOM 724 N N . SER A 1 121 ? -6.825 27.643 -26.194 1.00 18.65 985 SER A N 1
ATOM 725 C CA . SER A 1 121 ? -7.211 26.680 -25.170 1.00 18.81 985 SER A CA 1
ATOM 726 C C . SER A 1 121 ? -7.755 27.373 -23.940 1.00 18.67 985 SER A C 1
ATOM 727 O O . SER A 1 121 ? -7.454 28.534 -23.696 1.00 19.67 985 SER A O 1
ATOM 730 N N . LEU A 1 122 ? -8.543 26.642 -23.161 1.00 18.77 986 LEU A N 1
ATOM 731 C CA . LEU A 1 122 ? -8.997 27.151 -21.862 1.00 18.78 986 LEU A CA 1
ATOM 732 C C . LEU A 1 122 ? -7.819 27.471 -20.934 1.00 19.22 986 LEU A C 1
ATOM 733 O O . LEU A 1 122 ? -7.894 28.417 -20.139 1.00 18.44 986 LEU A O 1
ATOM 738 N N . ARG A 1 123 ? -6.722 26.715 -21.040 1.00 19.59 987 ARG A N 1
ATOM 739 C CA . ARG A 1 123 ? -5.541 26.980 -20.205 1.00 21.14 987 ARG A CA 1
ATOM 740 C C . ARG A 1 123 ? -4.998 28.393 -20.395 1.00 21.99 987 ARG A C 1
ATOM 741 O O . ARG A 1 123 ? -4.535 29.012 -19.437 1.00 22.54 987 ARG A O 1
ATOM 745 N N . ASP A 1 124 ? -5.044 28.891 -21.627 1.00 22.48 988 ASP A N 1
ATOM 746 C CA . ASP A 1 124 ? -4.500 30.226 -21.929 1.00 23.24 988 ASP A CA 1
ATOM 747 C C . ASP A 1 124 ? -5.583 31.304 -21.835 1.00 23.58 988 ASP A C 1
ATOM 748 O O . ASP A 1 124 ? -5.283 32.458 -21.518 1.00 23.92 988 ASP A O 1
ATOM 753 N N . TYR A 1 125 ? -6.830 30.917 -22.077 1.00 23.65 989 TYR A N 1
ATOM 754 C CA . TYR A 1 125 ? -7.960 31.842 -22.077 1.00 23.68 989 TYR A CA 1
ATOM 755 C C . TYR A 1 125 ? -8.418 32.205 -20.657 1.00 23.29 989 TYR A C 1
ATOM 756 O O . TYR A 1 125 ? -8.529 33.388 -20.311 1.00 22.94 989 TYR A O 1
ATOM 765 N N . LEU A 1 126 ? -8.668 31.198 -19.824 1.00 22.55 990 LEU A N 1
ATOM 766 C CA . LEU A 1 126 ? -9.252 31.445 -18.508 1.00 22.67 990 LEU A CA 1
ATOM 767 C C . LEU A 1 126 ? -8.470 32.414 -17.599 1.00 23.18 990 LEU A C 1
ATOM 768 O O . LEU A 1 126 ? -9.097 33.232 -16.904 1.00 23.83 990 LEU A O 1
ATOM 773 N N . PRO A 1 127 ? -7.126 32.328 -17.571 1.00 23.85 991 PRO A N 1
ATOM 774 C CA . PRO A 1 127 ? -6.405 33.281 -16.711 1.00 24.74 991 PRO A CA 1
ATOM 775 C C . PRO A 1 127 ? -6.528 34.751 -17.124 1.00 25.94 991 PRO A C 1
ATOM 776 O O . PRO A 1 127 ? -6.179 35.624 -16.326 1.00 26.22 991 PRO A O 1
ATOM 780 N N . ARG A 1 128 ? -7.024 35.019 -18.332 1.00 26.80 992 ARG A N 1
ATOM 781 C CA . ARG A 1 128 ? -6.996 36.373 -18.914 1.00 28.11 992 ARG A CA 1
ATOM 782 C C . ARG A 1 128 ? -8.375 37.017 -19.086 1.00 28.55 992 ARG A C 1
ATOM 783 O O . ARG A 1 128 ? -8.471 38.137 -19.583 1.00 28.94 992 ARG A O 1
ATOM 788 N N . HIS A 1 129 ? -9.437 36.323 -18.679 1.00 28.97 993 HIS A N 1
ATOM 789 C CA . HIS A 1 129 ? -10.796 36.839 -18.819 1.00 29.46 993 HIS A CA 1
ATOM 790 C C . HIS A 1 129 ? -11.639 36.598 -17.579 1.00 29.50 993 HIS A C 1
ATOM 791 O O . HIS A 1 129 ? -11.411 35.643 -16.835 1.00 29.32 993 HIS A O 1
ATOM 798 N N . SER A 1 130 ? -12.604 37.491 -17.366 1.00 29.21 994 SER A N 1
ATOM 799 C CA . SER A 1 130 ? -13.560 37.383 -16.273 1.00 29.31 994 SER A CA 1
ATOM 800 C C . SER A 1 130 ? -14.688 36.454 -16.707 1.00 28.32 994 SER A C 1
ATOM 801 O O . SER A 1 130 ? -15.467 36.779 -17.604 1.00 28.76 994 SER A O 1
ATOM 804 N N . ILE A 1 131 ? -14.761 35.278 -16.085 1.00 26.66 995 ILE A N 1
ATOM 805 C CA . ILE A 1 131 ? -15.724 34.256 -16.492 1.00 25.69 995 ILE A CA 1
ATOM 806 C C . ILE A 1 131 ? -16.493 33.775 -15.262 1.00 25.00 995 ILE A C 1
ATOM 807 O O . ILE A 1 131 ? -15.894 33.465 -14.228 1.00 25.67 995 ILE A O 1
ATOM 812 N N . GLY A 1 132 ? -17.815 33.730 -15.370 1.00 23.70 996 GLY A N 1
ATOM 813 C CA . GLY A 1 132 ? -18.665 33.367 -14.245 1.00 23.21 996 GLY A CA 1
ATOM 814 C C . GLY A 1 132 ? -18.855 31.873 -14.152 1.00 22.32 996 GLY A C 1
ATOM 815 O O . GLY A 1 132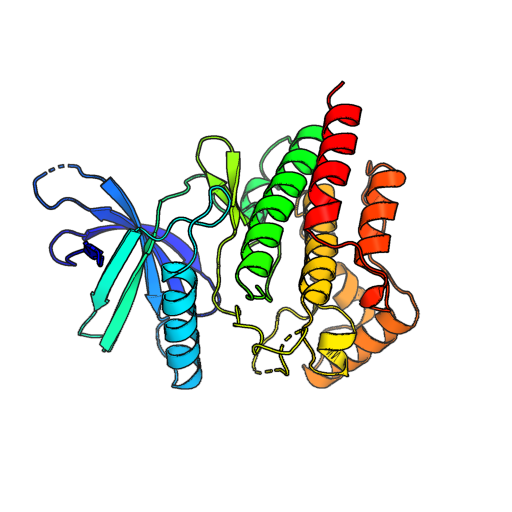 ? -18.496 31.135 -15.078 1.00 21.89 996 GLY A O 1
ATOM 816 N N . LEU A 1 133 ? -19.451 31.435 -13.046 1.00 21.58 997 LEU A N 1
ATOM 817 C CA . LEU A 1 133 ? -19.698 30.021 -12.788 1.00 21.02 997 LEU A CA 1
ATOM 818 C C . LEU A 1 133 ? -20.606 29.384 -13.833 1.00 20.27 997 LEU A C 1
ATOM 819 O O . LEU A 1 133 ? -20.358 28.257 -14.281 1.00 19.52 997 LEU A O 1
ATOM 824 N N . ALA A 1 134 ? -21.645 30.096 -14.258 1.00 19.43 998 ALA A N 1
ATOM 825 C CA . ALA A 1 134 ? -22.584 29.511 -15.208 1.00 19.52 998 ALA A CA 1
ATOM 826 C C . ALA A 1 134 ? -21.870 29.236 -16.525 1.00 19.10 998 ALA A C 1
ATOM 827 O O . ALA A 1 134 ? -22.129 28.208 -17.139 1.00 19.05 998 ALA A O 1
ATOM 829 N N . GLN A 1 135 ? -20.984 30.151 -16.938 1.00 18.97 999 GLN A N 1
ATOM 830 C CA . GLN A 1 135 ? -20.240 29.988 -18.198 1.00 18.84 999 GLN A CA 1
ATOM 831 C C . GLN A 1 135 ? -19.302 28.781 -18.084 1.00 18.39 999 GLN A C 1
ATOM 832 O O . GLN A 1 135 ? -19.213 27.958 -19.012 1.00 17.78 999 GLN A O 1
ATOM 838 N N . LEU A 1 136 ? -18.641 28.661 -16.936 1.00 16.54 1000 LEU A N 1
ATOM 839 C CA . LEU A 1 136 ? -17.704 27.539 -16.726 1.00 16.36 1000 LEU A CA 1
ATOM 840 C C . LEU A 1 136 ? -18.431 26.193 -16.800 1.00 16.20 1000 LEU A C 1
ATOM 841 O O . LEU A 1 136 ? -17.917 25.193 -17.359 1.00 16.86 1000 LEU A O 1
ATOM 846 N N . LEU A 1 137 ? -19.617 26.139 -16.209 1.00 16.17 1001 LEU A N 1
ATOM 847 C CA . LEU A 1 137 ? -20.417 24.922 -16.230 1.00 16.52 1001 LEU A CA 1
ATOM 848 C C . LEU A 1 137 ? -20.926 24.591 -17.635 1.00 16.23 1001 LEU A C 1
ATOM 849 O O . LEU A 1 137 ? -21.096 23.425 -17.976 1.00 15.88 1001 LEU A O 1
ATOM 854 N N . LEU A 1 138 ? -21.174 25.618 -18.449 1.00 16.36 1002 LEU A N 1
ATOM 855 C CA . LEU A 1 138 ? -21.571 25.397 -19.839 1.00 16.66 1002 LEU A CA 1
ATOM 856 C C . LEU A 1 138 ? -20.395 24.794 -20.623 1.00 15.55 1002 LEU A C 1
ATOM 857 O O . LEU A 1 138 ? -20.589 23.860 -21.392 1.00 15.24 1002 LEU A O 1
ATOM 862 N N . PHE A 1 139 ? -19.199 25.338 -20.429 1.00 15.62 1003 PHE A N 1
ATOM 863 C CA . PHE A 1 139 ? -17.976 24.743 -21.019 1.00 15.52 1003 PHE A CA 1
ATOM 864 C C . PHE A 1 139 ? -17.899 23.254 -20.635 1.00 15.07 1003 PHE A C 1
ATOM 865 O O . PHE A 1 139 ? -17.664 22.381 -21.499 1.00 14.93 1003 PHE A O 1
ATOM 873 N N . ALA A 1 140 ? -18.102 22.954 -19.348 1.00 14.35 1004 ALA A N 1
ATOM 874 C CA . ALA A 1 140 ? -18.052 21.572 -18.859 1.00 14.06 1004 ALA A CA 1
ATOM 875 C C . ALA A 1 140 ? -19.087 20.675 -19.540 1.00 13.45 1004 ALA A C 1
ATOM 876 O O . ALA A 1 140 ? -18.772 19.568 -19.924 1.00 13.57 1004 ALA A O 1
ATOM 878 N N . GLN A 1 141 ? -20.321 21.160 -19.685 1.00 13.25 1005 GLN A N 1
ATOM 879 C CA . GLN A 1 141 ? -21.367 20.435 -20.392 1.00 13.59 1005 GLN A CA 1
ATOM 880 C C . GLN A 1 141 ? -20.900 20.095 -21.793 1.00 13.05 1005 GLN A C 1
ATOM 881 O O . GLN A 1 141 ? -21.059 18.962 -22.236 1.00 13.62 1005 GLN A O 1
ATOM 887 N N . GLN A 1 142 ? -20.311 21.073 -22.478 1.00 12.93 1006 GLN A N 1
ATOM 888 C CA . GLN A 1 142 ? -19.909 20.877 -23.875 1.00 14.66 1006 GLN A CA 1
ATOM 889 C C . GLN A 1 142 ? -18.778 19.864 -23.983 1.00 13.53 1006 GLN A C 1
ATOM 890 O O . GLN A 1 142 ? -18.734 19.043 -24.907 1.00 13.71 1006 GLN A O 1
ATOM 896 N N . ILE A 1 143 ? -17.864 19.924 -23.031 1.00 13.72 1007 ILE A N 1
ATOM 897 C CA . ILE A 1 143 ? -16.805 18.911 -22.945 1.00 13.18 1007 ILE A CA 1
ATOM 898 C C . ILE A 1 143 ? -17.424 17.513 -22.808 1.00 13.10 1007 ILE A C 1
ATOM 899 O O . ILE A 1 143 ? -17.017 16.582 -23.487 1.00 13.84 1007 ILE A O 1
ATOM 904 N N . CYS A 1 144 ? -18.407 17.362 -21.921 1.00 13.25 1008 CYS A N 1
ATOM 905 C CA . CYS A 1 144 ? -19.086 16.076 -21.739 1.00 13.59 1008 CYS A CA 1
ATOM 906 C C . CYS A 1 144 ? -19.831 15.604 -22.998 1.00 13.33 1008 CYS A C 1
ATOM 907 O O . CYS A 1 144 ? -19.866 14.408 -23.291 1.00 13.08 1008 CYS A O 1
ATOM 910 N N . GLU A 1 145 ? -20.418 16.541 -23.746 1.00 13.54 1009 GLU A N 1
ATOM 911 C CA . GLU A 1 145 ? -21.074 16.204 -25.000 1.00 13.75 1009 GLU A CA 1
ATOM 912 C C . GLU A 1 145 ? -20.053 15.650 -26.003 1.00 13.24 1009 GLU A C 1
ATOM 913 O O . GLU A 1 145 ? -20.292 14.619 -26.607 1.00 13.55 1009 GLU A O 1
ATOM 919 N N . GLY A 1 146 ? -18.919 16.324 -26.168 1.00 12.94 1010 GLY A N 1
ATOM 920 C CA . GLY A 1 146 ? -17.895 15.833 -27.103 1.00 12.59 1010 GLY A CA 1
ATOM 921 C C . GLY A 1 146 ? -17.329 14.498 -26.657 1.00 12.15 1010 GLY A C 1
ATOM 922 O O . GLY A 1 146 ? -17.039 13.587 -27.475 1.00 11.94 1010 GLY A O 1
ATOM 923 N N . MET A 1 147 ? -17.144 14.363 -25.342 1.00 12.39 1011 MET A N 1
ATOM 924 C CA . MET A 1 147 ? -16.601 13.110 -24.800 1.00 12.32 1011 MET A CA 1
ATOM 925 C C . MET A 1 147 ? -17.581 11.930 -24.854 1.00 12.21 1011 MET A C 1
ATOM 926 O O . MET A 1 147 ? -17.159 10.800 -25.094 1.00 12.48 1011 MET A O 1
ATOM 931 N N . ALA A 1 148 ? -18.868 12.185 -24.626 1.00 12.85 1012 ALA A N 1
ATOM 932 C CA . ALA A 1 148 ? -19.890 11.155 -24.801 1.00 13.48 1012 ALA A CA 1
ATOM 933 C C . ALA A 1 148 ? -19.898 10.663 -26.240 1.00 13.85 1012 ALA A C 1
ATOM 934 O O . ALA A 1 148 ? -19.984 9.469 -26.499 1.00 14.33 1012 ALA A O 1
ATOM 936 N N . TYR A 1 149 ? -19.782 11.595 -27.177 1.00 14.21 1013 TYR A N 1
ATOM 937 C CA . TYR A 1 149 ? -19.642 11.238 -28.586 1.00 14.61 1013 TYR A CA 1
ATOM 938 C C . TYR A 1 149 ? -18.379 10.403 -28.815 1.00 14.56 1013 TYR A C 1
ATOM 939 O O . TYR A 1 149 ? -18.441 9.344 -29.411 1.00 13.79 1013 TYR A O 1
ATOM 948 N N . LEU A 1 150 ? -17.232 10.869 -28.324 1.00 13.94 1014 LEU A N 1
ATOM 949 C CA . LEU A 1 150 ? -15.985 10.119 -28.510 1.00 14.05 1014 LEU A CA 1
ATOM 950 C C . LEU A 1 150 ? -16.102 8.667 -28.038 1.00 14.99 1014 LEU A C 1
ATOM 951 O O . LEU A 1 150 ? -15.704 7.735 -28.738 1.00 15.07 1014 LEU A O 1
ATOM 956 N N . HIS A 1 151 ? -16.627 8.477 -26.853 1.00 15.44 1015 HIS A N 1
ATOM 957 C CA . HIS A 1 151 ? -16.791 7.162 -26.297 1.00 15.33 1015 HIS A CA 1
ATOM 958 C C . HIS A 1 151 ? -17.783 6.270 -27.070 1.00 16.10 1015 HIS A C 1
ATOM 959 O O . HIS A 1 151 ? -17.585 5.127 -27.147 1.00 16.49 1015 HIS A O 1
ATOM 966 N N . ALA A 1 152 ? -18.818 6.893 -27.617 1.00 20.00 1016 ALA A N 1
ATOM 967 C CA . ALA A 1 152 ? -19.787 6.281 -28.559 1.00 20.00 1016 ALA A CA 1
ATOM 968 C C . ALA A 1 152 ? -19.089 5.603 -29.697 1.00 20.00 1016 ALA A C 1
ATOM 969 O O . ALA A 1 152 ? -19.555 4.659 -30.239 1.00 17.95 1016 ALA A O 1
ATOM 971 N N . GLN A 1 153 ? -18.029 6.241 -30.122 1.00 16.94 1017 GLN A N 1
ATOM 972 C CA . GLN A 1 153 ? -17.237 5.808 -31.286 1.00 16.62 1017 GLN A CA 1
ATOM 973 C C . GLN A 1 153 ? -16.107 4.852 -30.905 1.00 16.64 1017 GLN A C 1
ATOM 974 O O . GLN A 1 153 ? -15.303 4.455 -31.756 1.00 16.84 1017 GLN A O 1
ATOM 980 N N . HIS A 1 154 ? -16.079 4.484 -29.620 1.00 16.52 1018 HIS A N 1
ATOM 981 C CA . HIS A 1 154 ? -15.164 3.495 -29.068 1.00 17.17 1018 HIS A CA 1
ATOM 982 C C . HIS A 1 154 ? -13.708 3.959 -29.049 1.00 15.94 1018 HIS A C 1
ATOM 983 O O . HIS A 1 154 ? -12.778 3.175 -29.236 1.00 15.67 1018 HIS A O 1
ATOM 990 N N . TYR A 1 155 ? -13.526 5.251 -28.790 1.00 15.17 1019 TYR A N 1
ATOM 991 C CA . TYR A 1 155 ? -12.219 5.817 -28.507 1.00 14.61 1019 TYR A CA 1
ATOM 992 C C . TYR A 1 155 ? -12.135 6.386 -27.095 1.00 13.92 1019 TYR A C 1
ATOM 993 O O . TYR A 1 155 ? -13.135 6.828 -26.543 1.00 14.27 1019 TYR A O 1
ATOM 1002 N N . ILE A 1 156 ? -10.919 6.403 -26.560 1.00 12.98 1020 ILE A N 1
ATOM 1003 C CA . ILE A 1 156 ? -10.576 7.114 -25.332 1.00 11.91 1020 ILE A CA 1
ATOM 1004 C C . ILE A 1 156 ? -9.572 8.211 -25.698 1.00 12.52 1020 ILE A C 1
ATOM 1005 O O . ILE A 1 156 ? -8.788 8.064 -26.652 1.00 12.78 1020 ILE A O 1
ATOM 1010 N N . HIS A 1 157 ? -9.629 9.328 -24.981 1.00 11.67 1021 HIS A N 1
ATOM 1011 C CA . HIS A 1 157 ? -8.805 10.483 -25.312 1.00 11.27 1021 HIS A CA 1
ATOM 1012 C C . HIS A 1 157 ? -7.408 10.411 -24.686 1.00 11.32 1021 HIS A C 1
ATOM 1013 O O . HIS A 1 157 ? -6.401 10.620 -25.364 1.00 10.76 1021 HIS A O 1
ATOM 1020 N N . ARG A 1 158 ? -7.376 10.159 -23.380 1.00 12.42 1022 ARG A N 1
ATOM 1021 C CA . ARG A 1 158 ? -6.147 9.937 -22.598 1.00 11.64 1022 ARG A CA 1
ATOM 1022 C C . ARG A 1 158 ? -5.318 11.187 -22.304 1.00 11.83 1022 ARG A C 1
ATOM 1023 O O . ARG A 1 158 ? -4.265 11.072 -21.695 1.00 12.50 1022 ARG A O 1
ATOM 1031 N N . ASP A 1 159 ? -5.788 12.366 -22.717 1.00 11.68 1023 ASP A N 1
ATOM 1032 C CA . ASP A 1 159 ? -5.216 13.603 -22.180 1.00 11.60 1023 ASP A CA 1
ATOM 1033 C C . ASP A 1 159 ? -6.279 14.708 -22.091 1.00 11.73 1023 ASP A C 1
ATOM 1034 O O . ASP A 1 159 ? -6.108 15.799 -22.623 1.00 11.53 1023 ASP A O 1
ATOM 1039 N N . LEU A 1 160 ? -7.352 14.399 -21.375 1.00 10.7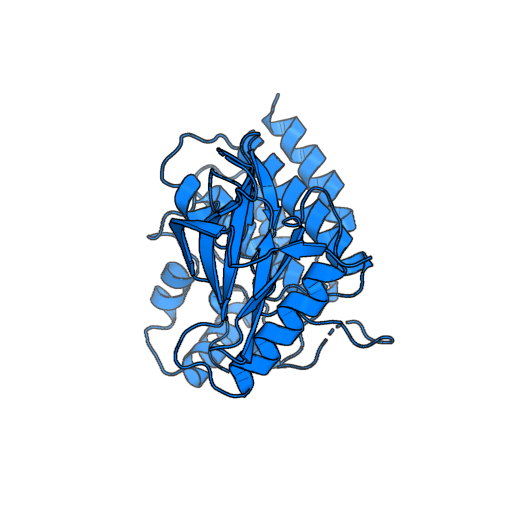1 1024 LEU A N 1
ATOM 1040 C CA . LEU A 1 160 ? -8.454 15.353 -21.227 1.00 10.95 1024 LEU A CA 1
ATOM 1041 C C . LEU A 1 160 ? -8.087 16.300 -20.097 1.00 11.48 1024 LEU A C 1
ATOM 1042 O O . LEU A 1 160 ? -8.174 15.951 -18.920 1.00 12.27 1024 LEU A O 1
ATOM 1047 N N . ALA A 1 161 ? -7.639 17.479 -20.501 1.00 11.50 1025 ALA A N 1
ATOM 1048 C CA . ALA A 1 161 ? -7.065 18.513 -19.621 1.00 11.65 1025 ALA A CA 1
ATOM 1049 C C . ALA A 1 161 ? -7.414 19.863 -20.241 1.00 12.97 1025 ALA A C 1
ATOM 1050 O O . ALA A 1 161 ? -7.645 19.947 -21.446 1.00 12.14 1025 ALA A O 1
ATOM 1052 N N . ALA A 1 162 ? -7.424 20.922 -19.431 1.00 12.79 1026 ALA A N 1
ATOM 1053 C CA . ALA A 1 162 ? -7.801 22.261 -19.938 1.00 13.76 1026 ALA A CA 1
ATOM 1054 C C . ALA A 1 162 ? -6.945 22.740 -21.121 1.00 13.93 1026 ALA A C 1
ATOM 1055 O O . ALA A 1 162 ? -7.467 23.431 -22.019 1.00 13.74 1026 ALA A O 1
ATOM 1057 N N . ARG A 1 163 ? -5.673 22.334 -21.159 1.00 14.48 1027 ARG A N 1
ATOM 1058 C CA . ARG A 1 163 ? -4.740 22.680 -22.259 1.00 15.37 1027 ARG A CA 1
ATOM 1059 C C . ARG A 1 163 ? -5.257 22.195 -23.608 1.00 14.74 1027 ARG A C 1
ATOM 1060 O O . ARG A 1 163 ? -4.913 22.761 -24.636 1.00 15.47 1027 ARG A O 1
ATOM 1068 N N . ASN A 1 164 ? -6.059 21.140 -23.600 1.00 13.98 1028 ASN A N 1
ATOM 1069 C CA . ASN A 1 164 ? -6.514 20.498 -24.824 1.00 14.16 1028 ASN A CA 1
ATOM 1070 C C . ASN A 1 164 ? -7.975 20.769 -25.142 1.00 13.89 1028 ASN A C 1
ATOM 1071 O O . ASN A 1 164 ? -8.541 20.146 -26.056 1.00 15.10 1028 ASN A O 1
ATOM 1076 N N . VAL A 1 165 ? -8.597 21.686 -24.388 1.00 13.77 1029 VAL A N 1
ATOM 1077 C CA . VAL A 1 165 ? -9.955 22.126 -24.705 1.00 14.05 1029 VAL A CA 1
ATOM 1078 C C . VAL A 1 165 ? -9.891 23.513 -25.313 1.00 14.26 1029 VAL A C 1
ATOM 1079 O O . VAL A 1 165 ? -9.457 24.459 -24.656 1.00 13.48 1029 VAL A O 1
ATOM 1083 N N . LEU A 1 166 ? -10.336 23.608 -26.563 1.00 14.27 1030 LEU A N 1
ATOM 1084 C CA . LEU A 1 166 ? -10.166 24.811 -27.367 1.00 15.61 1030 LEU A CA 1
ATOM 1085 C C . LEU A 1 166 ? -11.498 25.535 -27.485 1.00 16.89 1030 LEU A C 1
ATOM 1086 O O . LEU A 1 166 ? -12.558 24.927 -27.347 1.00 17.65 1030 LEU A O 1
ATOM 1091 N N . LEU A 1 167 ? -11.429 26.833 -27.753 1.00 18.78 1031 LEU A N 1
ATOM 1092 C CA . LEU A 1 167 ? -12.638 27.658 -27.915 1.00 20.34 1031 LEU A CA 1
ATOM 1093 C C . LEU A 1 167 ? -12.674 28.339 -29.284 1.00 21.28 1031 LEU A C 1
ATOM 1094 O O . LEU A 1 167 ? -11.714 29.011 -29.663 1.00 20.95 1031 LEU A O 1
ATOM 1099 N N . ASP A 1 168 ? -13.788 28.182 -29.995 1.00 23.42 1032 ASP A N 1
ATOM 1100 C CA . ASP A 1 168 ? -13.998 28.902 -31.262 1.00 25.04 1032 ASP A CA 1
ATOM 1101 C C . ASP A 1 168 ? -14.465 30.337 -30.978 1.00 26.61 1032 ASP A C 1
ATOM 1102 O O . ASP A 1 168 ? -14.576 30.736 -29.819 1.00 26.91 1032 ASP A O 1
ATOM 1107 N N . ASN A 1 169 ? -14.714 31.116 -32.030 1.00 28.45 1033 ASN A N 1
ATOM 1108 C CA . ASN A 1 169 ? -15.066 32.542 -31.880 1.00 29.63 1033 ASN A CA 1
ATOM 1109 C C . ASN A 1 169 ? -16.373 32.797 -31.126 1.00 30.53 1033 ASN A C 1
ATOM 1110 O O . ASN A 1 169 ? -16.597 33.908 -30.625 1.00 31.37 1033 ASN A O 1
ATOM 1112 N N . ASP A 1 170 ? -17.232 31.781 -31.071 1.00 30.82 1034 ASP A N 1
ATOM 1113 C CA . ASP A 1 170 ? -18.506 31.838 -30.351 1.00 31.17 1034 ASP A CA 1
ATOM 1114 C C . ASP A 1 170 ? -18.373 31.260 -28.939 1.00 30.51 1034 ASP A C 1
ATOM 1115 O O . ASP A 1 170 ? -19.381 31.066 -28.251 1.00 30.43 1034 ASP A O 1
ATOM 1120 N N . ARG A 1 171 ? -17.130 31.011 -28.520 1.00 29.68 1035 ARG A N 1
ATOM 1121 C CA . ARG A 1 171 ? -16.810 30.367 -27.243 1.00 29.03 1035 ARG A CA 1
ATOM 1122 C C . ARG A 1 171 ? -17.405 28.956 -27.123 1.00 27.78 1035 ARG A C 1
ATOM 1123 O O . ARG A 1 171 ? -17.578 28.450 -26.016 1.00 28.22 1035 ARG A O 1
ATOM 1127 N N . LEU A 1 172 ? -17.690 28.315 -28.259 1.00 25.92 1036 LEU A N 1
ATOM 1128 C CA . LEU A 1 172 ? -18.067 26.905 -28.276 1.00 24.72 1036 LEU A CA 1
ATOM 1129 C C . LEU A 1 172 ? -16.814 26.037 -28.091 1.00 22.62 1036 LEU A C 1
ATOM 1130 O O . LEU A 1 172 ? -15.786 26.270 -28.725 1.00 21.31 1036 LEU A O 1
ATOM 1135 N N . VAL A 1 173 ? -16.930 25.035 -27.222 1.00 20.63 1037 VAL A N 1
ATOM 1136 C CA . VAL A 1 173 ? -15.827 24.111 -26.909 1.00 19.05 1037 VAL A CA 1
ATOM 1137 C C . VAL A 1 173 ? -15.549 23.161 -28.061 1.00 17.76 1037 VAL A C 1
ATOM 1138 O O . VAL A 1 173 ? -16.475 22.598 -28.633 1.00 16.98 1037 VAL A O 1
ATOM 1142 N N . LYS A 1 174 ? -14.264 22.942 -28.354 1.00 16.54 1038 LYS A N 1
ATOM 1143 C CA . LYS A 1 174 ? -13.812 21.938 -29.318 1.00 16.58 1038 LYS A CA 1
ATOM 1144 C C . LYS A 1 174 ? -12.691 21.154 -28.632 1.00 15.23 1038 LYS A C 1
ATOM 1145 O O . LYS A 1 174 ? -11.651 21.728 -28.331 1.00 15.35 1038 LYS A O 1
ATOM 1151 N N . ILE A 1 175 ? -12.894 19.873 -28.370 1.00 14.07 1039 ILE A N 1
ATOM 1152 C CA . ILE A 1 175 ? -11.824 19.069 -27.786 1.00 12.94 1039 ILE A CA 1
ATOM 1153 C C . ILE A 1 175 ? -10.742 18.857 -28.847 1.00 13.02 1039 ILE A C 1
ATOM 1154 O O . ILE A 1 175 ? -11.038 18.528 -30.002 1.00 13.00 1039 ILE A O 1
ATOM 1159 N N . GLY A 1 176 ? -9.489 19.040 -28.436 1.00 13.07 1040 GLY A N 1
ATOM 1160 C CA . GLY A 1 176 ? -8.331 18.835 -29.302 1.00 12.27 1040 GLY A CA 1
ATOM 1161 C C . GLY A 1 176 ? -7.273 17.870 -28.762 1.00 12.73 1040 GLY A C 1
ATOM 1162 O O . GLY A 1 176 ? -7.541 17.075 -27.853 1.00 12.20 1040 GLY A O 1
ATOM 1163 N N . ASP A 1 177 ? -6.081 17.973 -29.358 1.00 11.95 1041 ASP A N 1
ATOM 1164 C CA . ASP A 1 177 ? -4.940 17.052 -29.198 1.00 12.44 1041 ASP A CA 1
ATOM 1165 C C . ASP A 1 177 ? -5.124 15.570 -28.954 1.00 12.55 1041 ASP A C 1
ATOM 1166 O O . ASP A 1 177 ? -4.784 15.020 -27.884 1.00 12.65 1041 ASP A O 1
ATOM 1171 N N . PHE A 1 178 ? -5.600 14.919 -30.008 1.00 13.00 1042 PHE A N 1
ATOM 1172 C CA . PHE A 1 178 ? -5.859 13.496 -29.987 1.00 12.79 1042 PHE A CA 1
ATOM 1173 C C . PHE A 1 178 ? -4.578 12.655 -30.078 1.00 13.22 1042 PHE A C 1
ATOM 1174 O O . PHE A 1 178 ? -4.636 11.481 -30.385 1.00 13.47 1042 PHE A O 1
ATOM 1182 N N . GLY A 1 179 ? -3.430 13.259 -29.786 1.00 12.87 1043 GLY A N 1
ATOM 1183 C CA . GLY A 1 179 ? -2.149 12.558 -29.812 1.00 12.85 1043 GLY A CA 1
ATOM 1184 C C . GLY A 1 179 ? -2.070 11.263 -29.014 1.00 13.56 1043 GLY A C 1
ATOM 1185 O O . GLY A 1 179 ? -1.372 10.329 -29.430 1.00 14.59 1043 GLY A O 1
ATOM 1186 N N . LEU A 1 180 ? -2.767 11.186 -27.878 1.00 12.53 1044 LEU A N 1
ATOM 1187 C CA . LEU A 1 180 ? -2.699 9.979 -27.022 1.00 13.61 1044 LEU A CA 1
ATOM 1188 C C . LEU A 1 180 ? -3.921 9.077 -27.199 1.00 14.04 1044 LEU A C 1
ATOM 1189 O O . LEU A 1 180 ? -4.029 8.032 -26.564 1.00 14.95 1044 LEU A O 1
ATOM 1194 N N . ALA A 1 181 ? -4.848 9.481 -28.059 1.00 14.72 1045 ALA A N 1
ATOM 1195 C CA . ALA A 1 181 ? -6.119 8.771 -28.168 1.00 13.95 1045 ALA A CA 1
ATOM 1196 C C . ALA A 1 181 ? -5.938 7.347 -28.697 1.00 15.16 1045 ALA A C 1
ATOM 1197 O O . ALA A 1 181 ? -4.995 7.054 -29.463 1.00 14.51 1045 ALA A O 1
ATOM 1199 N N . LYS A 1 182 ? -6.844 6.464 -28.281 1.00 15.23 1046 LYS A N 1
ATOM 1200 C CA . LYS A 1 182 ? -6.784 5.073 -28.711 1.00 15.78 1046 LYS A CA 1
ATOM 1201 C C . LYS A 1 182 ? -8.162 4.516 -28.987 1.00 15.98 1046 LYS A C 1
ATOM 1202 O O . LYS A 1 182 ? -9.142 4.948 -28.384 1.00 15.47 1046 LYS A O 1
ATOM 1208 N N . ALA A 1 183 ? -8.223 3.562 -29.915 1.00 16.38 1047 ALA A N 1
ATOM 1209 C CA . ALA A 1 183 ? -9.430 2.754 -30.098 1.00 17.37 1047 ALA A CA 1
ATOM 1210 C C . ALA A 1 183 ? -9.443 1.703 -28.997 1.00 17.62 1047 ALA A C 1
ATOM 1211 O O . ALA A 1 183 ? -8.431 1.020 -28.777 1.00 19.62 1047 ALA A O 1
ATOM 1213 N N . VAL A 1 184 ? -10.558 1.578 -28.290 1.00 18.83 1048 VAL A N 1
ATOM 1214 C CA . VAL A 1 184 ? -10.704 0.556 -27.252 1.00 19.37 1048 VAL A CA 1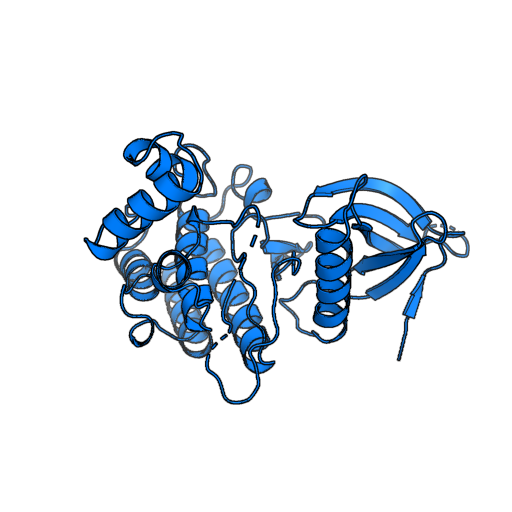
ATOM 1215 C C . VAL A 1 184 ? -11.049 -0.744 -27.960 1.00 21.50 1048 VAL A C 1
ATOM 1216 O O . VAL A 1 184 ? -12.048 -0.784 -28.679 1.00 20.82 1048 VAL A O 1
ATOM 1220 N N . PRO A 1 185 ? -10.210 -1.791 -27.775 1.00 23.49 1049 PRO A N 1
ATOM 1221 C CA . PRO A 1 185 ? -10.416 -3.036 -28.505 1.00 24.96 1049 PRO A CA 1
ATOM 1222 C C . PRO A 1 185 ? -11.852 -3.512 -28.381 1.00 25.70 1049 PRO A C 1
ATOM 1223 O O . PRO A 1 185 ? -12.384 -3.612 -27.272 1.00 25.92 1049 PRO A O 1
ATOM 1227 N N . GLU A 1 186 ? -12.479 -3.780 -29.521 1.00 26.95 1050 GLU A N 1
ATOM 1228 C CA . GLU A 1 186 ? -13.851 -4.282 -29.555 1.00 27.80 1050 GLU A CA 1
ATOM 1229 C C . GLU A 1 186 ? -13.963 -5.534 -28.678 1.00 28.45 1050 GLU A C 1
ATOM 1230 O O . GLU A 1 186 ? -13.144 -6.464 -28.796 1.00 29.31 1050 GLU A O 1
ATOM 1232 N N . GLY A 1 187 ? -14.959 -5.530 -27.794 1.00 28.78 1051 GLY A N 1
ATOM 1233 C CA . GLY A 1 187 ? -15.144 -6.581 -26.798 1.00 29.58 1051 GLY A CA 1
ATOM 1234 C C . GLY A 1 187 ? -14.669 -6.200 -25.405 1.00 29.87 1051 GLY A C 1
ATOM 1235 O O . GLY A 1 187 ? -14.768 -7.011 -24.470 1.00 30.50 1051 GLY A O 1
ATOM 1236 N N . HIS A 1 188 ? -14.152 -4.976 -25.250 1.00 29.66 1052 HIS A N 1
ATOM 1237 C CA . HIS A 1 188 ? -13.547 -4.561 -23.972 1.00 29.59 1052 HIS A CA 1
ATOM 1238 C C . HIS A 1 188 ? -13.880 -3.127 -23.554 1.00 28.66 1052 HIS A C 1
ATOM 1239 O O . HIS A 1 188 ? -14.243 -2.292 -24.380 1.00 28.30 1052 HIS A O 1
ATOM 1246 N N . GLU A 1 189 ? -13.757 -2.862 -22.254 1.00 27.97 1053 GLU A N 1
ATOM 1247 C CA . GLU A 1 189 ? -14.062 -1.544 -21.683 1.00 27.08 1053 GLU A CA 1
ATOM 1248 C C . GLU A 1 189 ? -12.801 -0.734 -21.395 1.00 26.37 1053 GLU A C 1
ATOM 1249 O O . GLU A 1 189 ? -12.888 0.382 -20.889 1.00 25.41 1053 GLU A O 1
ATOM 1267 N N . TYR A 1 191 ? -8.324 -0.082 -22.594 1.00 24.05 1055 TYR A N 1
ATOM 1268 C CA . TYR A 1 191 ? -7.145 -0.261 -23.404 1.00 24.55 1055 TYR A CA 1
ATOM 1269 C C . TYR A 1 191 ? -5.991 -0.510 -22.441 1.00 24.72 1055 TYR A C 1
ATOM 1270 O O . TYR A 1 191 ? -5.857 0.200 -21.451 1.00 22.80 1055 TYR A O 1
ATOM 1279 N N . ARG A 1 192 ? -5.168 -1.519 -22.727 1.00 26.20 1056 ARG A N 1
ATOM 1280 C CA . ARG A 1 192 ? -4.037 -1.853 -21.858 1.00 27.86 1056 ARG A CA 1
ATOM 1281 C C . ARG A 1 192 ? -2.823 -1.036 -22.270 1.00 29.02 1056 ARG A C 1
ATOM 1282 O O . ARG A 1 192 ? -2.310 -1.192 -23.373 1.00 28.91 1056 ARG A O 1
ATOM 1290 N N . VAL A 1 193 ? -2.378 -0.157 -21.376 1.00 30.52 1057 VAL A N 1
ATOM 1291 C CA . VAL A 1 193 ? -1.266 0.744 -21.647 1.00 31.83 1057 VAL A CA 1
ATOM 1292 C C . VAL A 1 193 ? 0.035 0.156 -21.115 1.00 32.42 1057 VAL A C 1
ATOM 129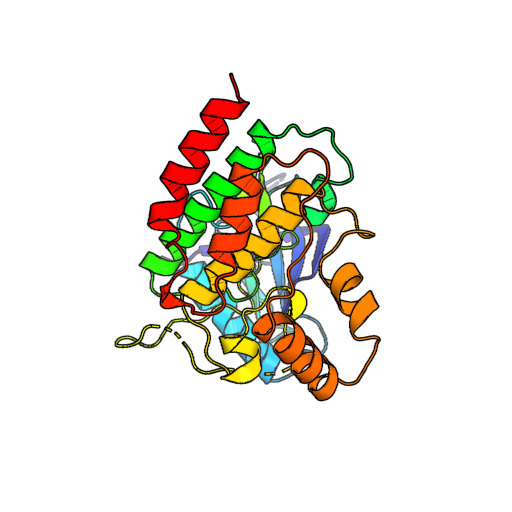3 O O . VAL A 1 193 ? 0.856 -0.322 -21.898 1.00 33.90 1057 VAL A O 1
ATOM 1297 N N . GLY A 1 197 ? 6.091 6.614 -22.782 1.00 37.33 1061 GLY A N 1
ATOM 1298 C CA . GLY A 1 197 ? 6.990 7.735 -22.497 1.00 37.10 1061 GLY A CA 1
ATOM 1299 C C . GLY A 1 197 ? 6.484 8.612 -21.361 1.00 36.62 1061 GLY A C 1
ATOM 1300 O O . GLY A 1 197 ? 6.234 8.127 -20.257 1.00 37.38 1061 GLY A O 1
ATOM 1301 N N . ASP A 1 198 ? 6.339 9.904 -21.639 1.00 35.77 1062 ASP A N 1
ATOM 1302 C CA . ASP A 1 198 ? 5.862 10.878 -20.659 1.00 34.66 1062 ASP A CA 1
ATOM 1303 C C . ASP A 1 198 ? 4.331 10.967 -20.762 1.00 32.89 1062 ASP A C 1
ATOM 1304 O O . ASP A 1 198 ? 3.794 11.385 -21.790 1.00 33.81 1062 ASP A O 1
ATOM 1309 N N . SER A 1 199 ? 3.644 10.542 -19.702 1.00 29.89 1063 SER A N 1
ATOM 1310 C CA . SER A 1 199 ? 2.172 10.520 -19.645 1.00 27.52 1063 SER A CA 1
ATOM 1311 C C . SER A 1 199 ? 1.728 11.705 -18.803 1.00 24.10 1063 SER A C 1
ATOM 1312 O O . SER A 1 199 ? 2.472 12.138 -17.925 1.00 23.52 1063 SER A O 1
ATOM 1315 N N . PRO A 1 200 ? 0.504 12.229 -19.037 1.00 20.97 1064 PRO A N 1
ATOM 1316 C CA . PRO A 1 200 ? -0.039 13.310 -18.209 1.00 18.52 1064 PRO A CA 1
ATOM 1317 C C . PRO A 1 200 ? -0.586 12.771 -16.885 1.00 16.23 1064 PRO A C 1
ATOM 1318 O O . PRO A 1 200 ? -1.778 12.843 -16.587 1.00 14.67 1064 PRO A O 1
ATOM 1322 N N . VAL A 1 201 ? 0.329 12.229 -16.094 1.00 14.49 1065 VAL A N 1
ATOM 1323 C CA . VAL A 1 201 ? -0.034 11.495 -14.896 1.00 14.01 1065 VAL A CA 1
ATOM 1324 C C . VAL A 1 201 ? -0.886 12.251 -13.891 1.00 12.90 1065 VAL A C 1
ATOM 1325 O O . VAL A 1 201 ? -1.685 11.643 -13.197 1.00 12.85 1065 VAL A O 1
ATOM 1329 N N . PHE A 1 202 ? -0.734 13.575 -13.812 1.00 12.41 1066 PHE A N 1
ATOM 1330 C CA . PHE A 1 202 ? -1.544 14.360 -12.865 1.00 12.98 1066 PHE A CA 1
ATOM 1331 C C . PHE A 1 202 ? -3.021 14.510 -13.265 1.00 13.35 1066 PHE A C 1
ATOM 1332 O O . PHE A 1 202 ? -3.831 15.060 -12.495 1.00 13.96 1066 PHE A O 1
ATOM 1340 N N . TRP A 1 203 ? -3.393 13.963 -14.428 1.00 12.43 1067 TRP A N 1
ATOM 1341 C CA . TRP A 1 203 ? -4.782 13.910 -14.852 1.00 13.00 1067 TRP A CA 1
ATOM 1342 C C . TRP A 1 203 ? -5.324 12.490 -14.841 1.00 12.99 1067 TRP A C 1
ATOM 1343 O O . TRP A 1 203 ? -6.456 12.265 -15.251 1.00 12.67 1067 TRP A O 1
ATOM 1354 N N . TYR A 1 204 ? -4.513 11.533 -14.375 1.00 13.20 1068 TYR A N 1
ATOM 1355 C CA . TYR A 1 204 ? -4.835 10.101 -14.507 1.00 13.31 1068 TYR A CA 1
ATOM 1356 C C . TYR A 1 204 ? -5.396 9.412 -13.265 1.00 13.43 1068 TYR A C 1
ATOM 1357 O O . TYR A 1 204 ? -4.962 9.650 -12.143 1.00 13.72 1068 TYR A O 1
ATOM 1366 N N . ALA A 1 205 ? -6.373 8.544 -13.510 1.00 13.45 1069 ALA A N 1
ATOM 1367 C CA . ALA A 1 205 ? -6.996 7.729 -12.473 1.00 12.53 1069 ALA A CA 1
ATOM 1368 C C . ALA A 1 205 ? -6.037 6.661 -11.938 1.00 12.86 1069 ALA A C 1
ATOM 1369 O O . ALA A 1 205 ? -5.128 6.268 -12.629 1.00 13.47 1069 ALA A O 1
ATOM 1371 N N . PRO A 1 206 ? -6.273 6.168 -10.709 1.00 13.53 1070 PRO A N 1
ATOM 1372 C CA . PRO A 1 206 ? -5.382 5.149 -10.132 1.00 14.16 1070 PRO A CA 1
ATOM 1373 C C . PRO A 1 206 ? -5.243 3.880 -10.981 1.00 14.05 1070 PRO A C 1
ATOM 1374 O O . PRO A 1 206 ? -4.158 3.283 -11.021 1.00 14.00 1070 PRO A O 1
ATOM 1378 N N . GLU A 1 207 ? -6.305 3.456 -11.661 1.00 14.11 1071 GLU A N 1
ATOM 1379 C CA . GLU A 1 207 ? -6.186 2.226 -12.479 1.00 14.64 1071 GLU A CA 1
ATOM 1380 C C . GLU A 1 207 ? -5.195 2.394 -13.632 1.00 15.47 1071 GLU A C 1
ATOM 1381 O O . GLU A 1 207 ? -4.527 1.434 -14.045 1.00 16.39 1071 GLU A O 1
ATOM 1387 N N . CYS A 1 208 ? -5.101 3.617 -14.170 1.00 14.99 1072 CYS A N 1
ATOM 1388 C CA . CYS A 1 208 ? -4.142 3.925 -15.220 1.00 15.68 1072 CYS A CA 1
ATOM 1389 C C . CYS A 1 208 ? -2.700 3.846 -14.708 1.00 15.42 1072 CYS A C 1
ATOM 1390 O O . CYS A 1 208 ? -1.834 3.285 -15.349 1.00 15.74 1072 CYS A O 1
ATOM 1393 N N . LEU A 1 209 ? -2.467 4.435 -13.541 1.00 15.82 1073 LEU A N 1
ATOM 1394 C CA . LEU A 1 209 ? -1.150 4.535 -12.943 1.00 16.34 1073 LEU A CA 1
ATOM 1395 C C . LEU A 1 209 ? -0.660 3.201 -12.425 1.00 16.94 1073 LEU A C 1
ATOM 1396 O O . LEU A 1 209 ? 0.517 2.926 -12.523 1.00 18.33 1073 LEU A O 1
ATOM 1401 N N . LYS A 1 210 ? -1.572 2.407 -11.861 1.00 17.93 1074 LYS A N 1
ATOM 1402 C CA . LYS A 1 210 ? -1.235 1.169 -11.146 1.00 18.76 1074 LYS A CA 1
ATOM 1403 C C . LYS A 1 210 ? -1.410 -0.055 -12.029 1.00 19.38 1074 LYS A C 1
ATOM 1404 O O . LYS A 1 210 ? -0.560 -0.951 -12.031 1.00 18.23 1074 LYS A O 1
ATOM 1410 N N . GLU A 1 211 ? -2.514 -0.099 -12.762 1.00 20.08 1075 GLU A N 1
ATOM 1411 C CA . GLU A 1 211 ? -2.880 -1.302 -13.528 1.00 21.55 1075 GLU A CA 1
ATOM 1412 C C . GLU A 1 211 ? -2.575 -1.202 -15.010 1.00 22.23 1075 GLU A C 1
ATOM 1413 O O . GLU A 1 211 ? -2.705 -2.203 -15.731 1.00 22.22 1075 GLU A O 1
ATOM 1419 N N . TYR A 1 212 ? -2.156 -0.015 -15.452 1.00 22.47 1076 TYR A N 1
ATOM 1420 C CA . TYR A 1 212 ? -1.931 0.292 -16.857 1.00 23.26 1076 TYR A CA 1
ATOM 1421 C C . TYR A 1 212 ? -3.183 -0.020 -17.686 1.00 22.87 1076 TYR A C 1
ATOM 1422 O O . TYR A 1 212 ? -3.093 -0.506 -18.823 1.00 23.41 1076 TYR A O 1
ATOM 1431 N N . LYS A 1 213 ? -4.346 0.252 -17.108 1.00 21.34 1077 LYS A N 1
ATOM 1432 C CA . LYS A 1 213 ? -5.602 0.077 -17.817 1.00 20.38 1077 LYS A CA 1
ATOM 1433 C C . LYS A 1 213 ? -6.268 1.419 -17.925 1.00 19.63 1077 LYS A C 1
ATOM 1434 O O . LYS A 1 213 ? -6.462 2.108 -16.918 1.00 19.80 1077 LYS A O 1
ATOM 1440 N N . PHE A 1 214 ? -6.631 1.769 -19.147 1.00 18.19 1078 PHE A N 1
ATOM 1441 C CA . PHE A 1 214 ? -7.368 2.990 -19.389 1.00 17.34 1078 PHE A CA 1
ATOM 1442 C C . PHE A 1 214 ? -8.791 2.664 -19.818 1.00 16.95 1078 PHE A C 1
ATOM 1443 O O . PHE A 1 214 ? -9.026 2.241 -20.954 1.00 17.20 1078 PHE A O 1
ATOM 1451 N N . TYR A 1 215 ? -9.729 2.835 -18.893 1.00 17.38 1079 TYR A N 1
ATOM 1452 C CA . TYR A 1 215 ? -11.145 2.600 -19.148 1.00 17.68 1079 TYR A CA 1
ATOM 1453 C C . TYR A 1 215 ? -11.781 3.861 -19.714 1.00 17.20 1079 TYR A C 1
ATOM 1454 O O . TYR A 1 215 ? -11.250 4.960 -19.571 1.00 15.76 1079 TYR A O 1
ATOM 1463 N N . TYR A 1 216 ? -12.956 3.722 -20.305 1.00 16.31 1080 TYR A N 1
ATOM 1464 C CA . TYR A 1 216 ? -13.766 4.895 -20.603 1.00 15.27 1080 TYR A CA 1
ATOM 1465 C C . TYR A 1 216 ? -13.916 5.745 -19.332 1.00 14.66 1080 TYR A C 1
ATOM 1466 O O . TYR A 1 216 ? -13.751 6.952 -19.370 1.00 13.95 1080 TYR A O 1
ATOM 1475 N N . ALA A 1 217 ? -14.163 5.094 -18.191 1.00 13.78 1081 ALA A N 1
ATOM 1476 C CA . ALA A 1 217 ? -14.273 5.784 -16.898 1.00 13.42 1081 ALA A CA 1
ATOM 1477 C C . ALA A 1 217 ? -13.002 6.541 -16.489 1.00 12.76 1081 ALA A C 1
ATOM 1478 O O . ALA A 1 217 ? -13.063 7.461 -15.684 1.00 12.53 1081 ALA A O 1
ATOM 1480 N N . SER A 1 218 ? -11.850 6.144 -17.017 1.00 12.02 1082 SER A N 1
ATOM 1481 C CA . SER A 1 218 ? -10.596 6.872 -16.752 1.00 12.39 1082 SER A CA 1
ATOM 1482 C C . SER A 1 218 ? -10.618 8.276 -17.365 1.00 11.64 1082 SER A C 1
ATOM 1483 O O . SER A 1 218 ? -10.081 9.217 -16.769 1.00 12.70 1082 SER A O 1
ATOM 1486 N N . ASP A 1 219 ? -11.205 8.434 -18.553 1.00 11.31 1083 ASP A N 1
ATOM 1487 C CA . ASP A 1 219 ? -11.400 9.774 -19.109 1.00 10.84 1083 ASP A CA 1
ATOM 1488 C C . ASP A 1 219 ? -12.335 10.597 -18.219 1.00 11.00 1083 ASP A C 1
ATOM 1489 O O . ASP A 1 219 ? -12.228 11.814 -18.185 1.00 11.21 1083 ASP A O 1
ATOM 1494 N N . VAL A 1 220 ? -13.301 9.958 -17.549 1.00 10.57 1084 VAL A N 1
ATOM 1495 C CA . VAL A 1 220 ? -14.204 10.684 -16.631 1.00 11.33 1084 VAL A CA 1
ATOM 1496 C C . VAL A 1 220 ? -13.420 11.235 -15.435 1.00 11.03 1084 VAL A C 1
ATOM 1497 O O . VAL A 1 220 ? -13.643 12.372 -15.016 1.00 12.36 1084 VAL A O 1
ATOM 1501 N N . TRP A 1 221 ? -12.472 10.457 -14.905 1.00 10.95 1085 TRP A N 1
ATOM 1502 C CA . TRP A 1 221 ? -11.568 10.971 -13.869 1.00 10.55 1085 TRP A CA 1
ATOM 1503 C C . TRP A 1 221 ? -10.881 12.248 -14.376 1.00 10.30 1085 TRP A C 1
ATOM 1504 O O . TRP A 1 221 ? -10.881 13.296 -13.704 1.00 10.76 1085 TRP A O 1
ATOM 1515 N N . SER A 1 222 ? -10.337 12.166 -15.586 1.00 10.33 1086 SER A N 1
ATOM 1516 C CA . SER A 1 222 ? -9.604 13.282 -16.183 1.00 10.02 1086 SER A CA 1
ATOM 1517 C C . SER A 1 222 ? -10.523 14.504 -16.372 1.00 10.36 1086 SER A C 1
ATOM 1518 O O . SER A 1 222 ? -10.106 15.645 -16.156 1.00 10.13 1086 SER A O 1
ATOM 1521 N N . PHE A 1 223 ? -11.776 14.254 -16.755 1.00 9.62 1087 PHE A N 1
ATOM 1522 C CA . PHE A 1 223 ? -12.783 15.318 -16.824 1.00 10.49 1087 PHE A CA 1
ATOM 1523 C C . PHE A 1 223 ? -12.924 15.998 -15.463 1.00 10.61 1087 PHE A C 1
ATOM 1524 O O . PHE A 1 223 ? -13.008 17.220 -15.387 1.00 11.90 1087 PHE A O 1
ATOM 1532 N N . GLY A 1 224 ? -12.934 15.228 -14.390 1.00 10.54 1088 GLY A N 1
ATOM 1533 C CA . 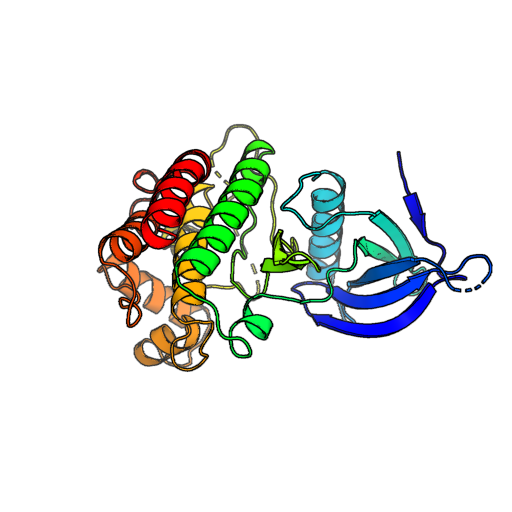GLY A 1 224 ? -13.045 15.798 -13.053 1.00 10.50 1088 GLY A CA 1
ATOM 1534 C C . GLY A 1 224 ? -11.910 16.759 -12.769 1.00 10.74 1088 GLY A C 1
ATOM 1535 O O . GLY A 1 224 ? -12.102 17.828 -12.183 1.00 11.01 1088 GLY A O 1
ATOM 1536 N N . VAL A 1 225 ? -10.710 16.353 -13.153 1.00 9.94 1089 VAL A N 1
ATOM 1537 C CA . VAL A 1 225 ? -9.536 17.222 -12.994 1.00 9.58 1089 VAL A CA 1
ATOM 1538 C C . VAL A 1 225 ? -9.690 18.483 -13.857 1.00 10.79 1089 VAL A C 1
ATOM 1539 O O . VAL A 1 225 ? -9.364 19.577 -13.409 1.00 11.34 1089 VAL A O 1
ATOM 1543 N N . THR A 1 226 ? -10.158 18.323 -15.095 1.00 10.47 1090 THR A N 1
ATOM 1544 C CA . THR A 1 226 ? -10.404 19.443 -15.993 1.00 11.54 1090 THR A CA 1
ATOM 1545 C C . THR A 1 226 ? -11.440 20.410 -15.404 1.00 11.66 1090 THR A C 1
ATOM 1546 O O . THR A 1 226 ? -11.275 21.629 -15.501 1.00 12.75 1090 THR A O 1
ATOM 1550 N N . LEU A 1 227 ? -12.482 19.863 -14.792 1.00 11.88 1091 LEU A N 1
ATOM 1551 C CA . LEU A 1 227 ? -13.496 20.684 -14.125 1.00 12.40 1091 LEU A CA 1
ATOM 1552 C C . LEU A 1 227 ? -12.848 21.481 -12.990 1.00 12.97 1091 LEU A C 1
ATOM 1553 O O . LEU A 1 227 ? -13.106 22.658 -12.833 1.00 12.88 1091 LEU A O 1
ATOM 1558 N N . TYR A 1 228 ? -11.988 20.828 -12.204 1.00 12.75 1092 TYR A N 1
ATOM 1559 C CA . TYR A 1 228 ? -11.200 21.519 -11.180 1.00 12.86 1092 TYR A CA 1
ATOM 1560 C C . TYR A 1 228 ? -10.379 22.679 -11.793 1.00 13.15 1092 TYR A C 1
ATOM 1561 O O . TYR A 1 228 ? -10.326 23.795 -11.257 1.00 13.98 1092 TYR A O 1
ATOM 1570 N N . GLU A 1 229 ? -9.773 22.430 -12.952 1.00 13.32 1093 GLU A N 1
ATOM 1571 C CA . GLU A 1 229 ? -9.021 23.465 -13.640 1.00 13.62 1093 GLU A CA 1
ATOM 1572 C C . GLU A 1 229 ? -9.910 24.651 -14.039 1.00 14.24 1093 GLU A C 1
ATOM 1573 O O . GLU A 1 229 ? -9.509 25.815 -13.894 1.00 14.96 1093 GLU A O 1
ATOM 1579 N N . LEU A 1 230 ? -11.092 24.350 -14.559 1.00 14.89 1094 LEU A N 1
ATOM 1580 C CA . LEU A 1 230 ? -12.042 25.398 -14.928 1.00 15.20 1094 LEU A CA 1
ATOM 1581 C C . LEU A 1 230 ? -12.410 26.261 -13.722 1.00 15.68 1094 LEU A C 1
ATOM 1582 O O . LEU A 1 230 ? -12.391 27.486 -13.822 1.00 15.74 1094 LEU A O 1
ATOM 1587 N N . LEU A 1 231 ? -12.693 25.626 -12.589 1.00 15.95 1095 LEU A N 1
ATOM 1588 C CA . LEU A 1 231 ? -13.149 26.346 -11.387 1.00 16.68 1095 LEU A CA 1
ATOM 1589 C C . LEU A 1 231 ? -12.020 27.116 -10.698 1.00 16.05 1095 LEU A C 1
ATOM 1590 O O . LEU A 1 231 ? -12.286 28.041 -9.942 1.00 16.80 1095 LEU A O 1
ATOM 1595 N N . THR A 1 232 ? -10.771 26.733 -10.956 1.00 15.31 1096 THR A N 1
ATOM 1596 C CA . THR A 1 232 ? -9.612 27.509 -10.524 1.00 15.45 1096 THR A CA 1
ATOM 1597 C C . THR A 1 232 ? -9.112 28.468 -11.598 1.00 16.20 1096 THR A C 1
ATOM 1598 O O . THR A 1 232 ? -8.066 29.088 -11.434 1.00 16.78 1096 THR A O 1
ATOM 1602 N N . HIS A 1 233 ? -9.863 28.579 -12.690 1.00 16.86 1097 HIS A N 1
ATOM 1603 C CA . HIS A 1 233 ? -9.539 29.499 -13.792 1.00 18.01 1097 HIS A CA 1
ATOM 1604 C C . HIS A 1 233 ? -8.130 29.268 -14.333 1.00 18.14 1097 HIS A C 1
ATOM 1605 O O . HIS A 1 233 ? -7.449 30.198 -14.790 1.00 18.41 1097 HIS A O 1
ATOM 1612 N N . CYS A 1 234 ? -7.680 28.006 -14.277 1.00 18.02 1098 CYS A N 1
ATOM 1613 C CA . CYS A 1 234 ? -6.355 27.597 -14.743 1.00 18.76 1098 CYS A CA 1
ATOM 1614 C C . CYS A 1 234 ? -5.212 28.395 -14.114 1.00 19.07 1098 CYS A C 1
ATOM 1615 O O . CYS A 1 234 ? -4.193 28.627 -14.736 1.00 19.88 1098 CYS A O 1
ATOM 1618 N N . ASP A 1 235 ? -5.413 28.788 -12.858 1.00 19.48 1099 ASP A N 1
ATOM 1619 C CA . ASP A 1 235 ? -4.383 29.418 -12.042 1.00 20.34 1099 ASP A CA 1
ATOM 1620 C C . ASP A 1 235 ? -3.269 28.392 -11.820 1.00 20.80 1099 ASP A C 1
ATOM 1621 O O . ASP A 1 235 ? -3.506 27.325 -11.253 1.00 20.01 1099 ASP A O 1
ATOM 1626 N N . SER A 1 236 ? -2.059 28.717 -12.277 1.00 21.59 1100 SER A N 1
ATOM 1627 C CA . SER A 1 236 ? -0.905 27.818 -12.174 1.00 22.62 1100 SER A CA 1
ATOM 1628 C C . SER A 1 236 ? -0.557 27.446 -10.736 1.00 22.40 1100 SER A C 1
ATOM 1629 O O . SER A 1 236 ? -0.161 26.306 -10.464 1.00 22.07 1100 SER A O 1
ATOM 1632 N N . SER A 1 237 ? -0.703 28.399 -9.809 1.00 21.59 1101 SER A N 1
ATOM 1633 C CA . SER A 1 237 ? -0.406 28.134 -8.402 1.00 21.85 1101 SER A CA 1
ATOM 1634 C C . SER A 1 237 ? -1.396 27.144 -7.757 1.00 20.92 1101 SER A C 1
ATOM 1635 O O . SER A 1 237 ? -1.118 26.619 -6.686 1.00 21.15 1101 SER A O 1
ATOM 1638 N N . GLN A 1 238 ? -2.541 26.905 -8.398 1.00 19.88 1102 GLN A N 1
ATOM 1639 C CA . GLN A 1 238 ? -3.514 25.924 -7.909 1.00 19.58 1102 GLN A CA 1
ATOM 1640 C C . GLN A 1 238 ? -3.616 24.692 -8.810 1.00 18.18 1102 GLN A C 1
ATOM 1641 O O . GLN A 1 238 ? -4.485 23.853 -8.604 1.00 16.77 1102 GLN A O 1
ATOM 1647 N N . SER A 1 239 ? -2.731 24.573 -9.796 1.00 16.76 1103 SER A N 1
ATOM 1648 C CA . SER A 1 239 ? -2.885 23.560 -10.837 1.00 16.18 1103 SER A CA 1
ATOM 1649 C C . SER A 1 239 ? -2.690 22.174 -10.250 1.00 15.41 1103 SER A C 1
ATOM 1650 O O . SER A 1 239 ? -2.055 22.026 -9.210 1.00 14.78 1103 SER A O 1
ATOM 1653 N N . PRO A 1 240 ? -3.244 21.139 -10.917 1.00 14.19 1104 PRO A N 1
ATOM 1654 C CA . PRO A 1 240 ? -3.010 19.778 -10.448 1.00 14.23 1104 PRO A CA 1
ATOM 1655 C C . PRO A 1 240 ? -1.517 19.395 -10.264 1.00 14.30 1104 PRO A C 1
ATOM 1656 O O . PRO A 1 240 ? -1.173 18.823 -9.242 1.00 14.18 1104 PRO A O 1
ATOM 1660 N N . PRO A 1 241 ? -0.641 19.687 -11.243 1.00 14.49 1105 PRO A N 1
ATOM 1661 C CA . PRO A 1 241 ? 0.766 19.386 -11.014 1.00 15.10 1105 PRO A CA 1
ATOM 1662 C C . PRO A 1 241 ? 1.319 20.127 -9.787 1.00 14.85 1105 PRO A C 1
ATOM 1663 O O . PRO A 1 241 ? 2.042 19.532 -9.005 1.00 14.97 1105 PRO A O 1
ATOM 1667 N N . THR A 1 242 ? 0.958 21.396 -9.613 1.00 14.61 1106 THR A N 1
ATOM 1668 C CA . THR A 1 242 ? 1.467 22.163 -8.461 1.00 15.36 1106 THR A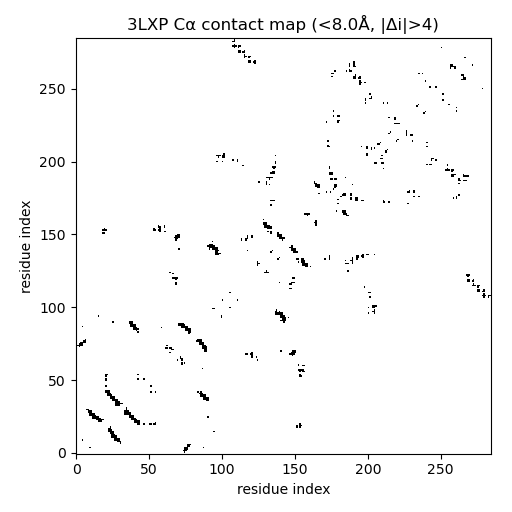 CA 1
ATOM 1669 C C . THR A 1 242 ? 1.029 21.512 -7.158 1.00 14.93 1106 THR A C 1
ATOM 1670 O O . THR A 1 242 ? 1.861 21.281 -6.288 1.00 16.12 1106 THR A O 1
ATOM 1674 N N . LYS A 1 243 ? -0.259 21.195 -7.049 1.00 14.94 1107 LYS A N 1
ATOM 1675 C CA . LYS A 1 243 ? -0.814 20.553 -5.858 1.00 15.41 1107 LYS A CA 1
ATOM 1676 C C . LYS A 1 243 ? -0.164 19.198 -5.552 1.00 15.33 1107 LYS A C 1
ATOM 1677 O O . LYS A 1 243 ? 0.136 18.901 -4.405 1.00 15.60 1107 LYS A O 1
ATOM 1683 N N . PHE A 1 244 ? 0.043 18.364 -6.565 1.00 15.43 1108 PHE A N 1
ATOM 1684 C CA . PHE A 1 244 ? 0.629 17.044 -6.311 1.00 15.97 1108 PHE A CA 1
ATOM 1685 C C . PHE A 1 244 ? 2.132 17.108 -6.086 1.00 15.62 1108 PHE A C 1
ATOM 1686 O O . PHE A 1 244 ? 2.656 16.385 -5.247 1.00 15.40 1108 PHE A O 1
ATOM 1694 N N . LEU A 1 245 ? 2.822 17.964 -6.829 1.00 15.54 1109 LEU A N 1
ATOM 1695 C CA . LEU A 1 245 ? 4.278 18.102 -6.677 1.00 15.82 1109 LEU A CA 1
ATOM 1696 C C . LEU A 1 245 ? 4.664 18.648 -5.308 1.00 16.06 1109 LEU A C 1
ATOM 1697 O O . LEU A 1 245 ? 5.700 18.251 -4.780 1.00 16.80 1109 LEU A O 1
ATOM 1702 N N . GLU A 1 246 ? 3.811 19.497 -4.731 1.00 16.91 1110 GLU A N 1
ATOM 1703 C CA . GLU A 1 246 ? 3.965 19.949 -3.333 1.00 18.19 1110 GLU A CA 1
ATOM 1704 C C . GLU A 1 246 ? 4.045 18.759 -2.365 1.00 17.05 1110 GLU A C 1
ATOM 1705 O O . GLU A 1 246 ? 4.712 18.838 -1.334 1.00 17.91 1110 GLU A O 1
ATOM 1711 N N . LEU A 1 247 ? 3.369 17.662 -2.694 1.00 15.90 1111 LEU A N 1
ATOM 1712 C CA . LEU A 1 247 ? 3.318 16.483 -1.839 1.00 15.80 1111 LEU A CA 1
ATOM 1713 C C . LEU A 1 247 ? 4.331 15.391 -2.201 1.00 16.38 1111 LEU A C 1
ATOM 1714 O O . LEU A 1 247 ? 4.774 14.650 -1.320 1.00 16.60 1111 LEU A O 1
ATOM 1719 N N . ILE A 1 248 ? 4.651 15.264 -3.489 1.00 16.84 1112 ILE A N 1
ATOM 1720 C CA . ILE A 1 248 ? 5.517 14.196 -4.006 1.00 18.24 1112 ILE A CA 1
ATOM 1721 C C . ILE A 1 248 ? 6.954 14.653 -4.244 1.00 18.88 1112 ILE A C 1
ATOM 1722 O O . ILE A 1 248 ? 7.883 13.857 -4.115 1.00 20.46 1112 ILE A O 1
ATOM 1727 N N . GLY A 1 249 ? 7.116 15.913 -4.629 1.00 20.37 1113 GLY A N 1
ATOM 1728 C CA . GLY A 1 249 ? 8.410 16.467 -5.008 1.00 21.56 1113 GLY A CA 1
ATOM 1729 C C . GLY A 1 249 ? 8.767 16.087 -6.425 1.00 23.10 1113 GLY A C 1
ATOM 1730 O O . GLY A 1 249 ? 8.090 15.266 -7.060 1.00 22.62 1113 GLY A O 1
ATOM 1731 N N . ILE A 1 250 ? 9.827 16.701 -6.940 1.00 24.65 1114 ILE A N 1
ATOM 1732 C CA . ILE A 1 250 ? 10.384 16.245 -8.205 1.00 26.10 1114 ILE A CA 1
ATOM 1733 C C . ILE A 1 250 ? 11.141 14.940 -7.933 1.00 26.31 1114 ILE A C 1
ATOM 1734 O O . ILE A 1 250 ? 11.904 14.823 -6.968 1.00 27.46 1114 ILE A O 1
ATOM 1739 N N . ALA A 1 251 ? 10.834 13.929 -8.732 1.00 25.74 1115 ALA A N 1
ATOM 1740 C CA . ALA A 1 251 ? 11.407 12.604 -8.573 1.00 25.60 1115 ALA A CA 1
ATOM 1741 C C . ALA A 1 251 ? 11.372 11.931 -9.926 1.00 25.02 1115 ALA A C 1
ATOM 1742 O O . ALA A 1 251 ? 10.744 12.436 -10.861 1.00 25.48 1115 ALA A O 1
ATOM 1744 N N . GLN A 1 252 ? 12.036 10.785 -10.027 1.00 24.76 1116 GLN A N 1
ATOM 1745 C CA . GLN A 1 252 ? 11.968 9.991 -11.239 1.00 24.17 1116 GLN A CA 1
ATOM 1746 C C . GLN A 1 252 ? 10.535 9.560 -11.508 1.00 24.32 1116 GLN A C 1
ATOM 1747 O O . GLN A 1 252 ? 9.699 9.561 -10.603 1.00 24.19 1116 GLN A O 1
ATOM 1753 N N . GLY A 1 253 ? 10.267 9.187 -12.755 1.00 23.90 1117 GLY A N 1
ATOM 1754 C CA . GLY A 1 253 ? 8.922 8.858 -13.211 1.00 23.63 1117 GLY A CA 1
ATOM 1755 C C . GLY A 1 253 ? 8.272 7.780 -12.385 1.00 23.28 1117 GLY A C 1
ATOM 1756 O O . GLY A 1 253 ? 7.145 7.938 -11.929 1.00 22.91 1117 GLY A O 1
ATOM 1757 N N . GLN A 1 254 ? 8.995 6.683 -12.179 1.00 23.25 1118 GLN A N 1
ATOM 1758 C CA . GLN A 1 254 ? 8.466 5.537 -11.455 1.00 23.08 1118 GLN A CA 1
ATOM 1759 C C . GLN A 1 254 ? 8.075 5.904 -10.025 1.00 22.75 1118 GLN A C 1
ATOM 1760 O O . GLN A 1 254 ? 6.993 5.544 -9.560 1.00 23.02 1118 GLN A O 1
ATOM 1762 N N . MET A 1 255 ? 8.967 6.614 -9.338 1.00 22.52 1119 MET A N 1
ATOM 1763 C CA . MET A 1 255 ? 8.723 7.046 -7.967 1.00 22.17 1119 MET A CA 1
ATOM 1764 C C . MET A 1 255 ? 7.545 8.016 -7.921 1.00 21.04 1119 MET A C 1
ATOM 1765 O O . MET A 1 255 ? 6.743 7.958 -7.013 1.00 20.35 1119 MET A O 1
ATOM 1770 N N . THR A 1 256 ? 7.465 8.909 -8.899 1.00 20.31 1120 THR A N 1
ATOM 1771 C CA . THR A 1 256 ? 6.353 9.870 -8.976 1.00 19.85 1120 THR A CA 1
ATOM 1772 C C . THR A 1 256 ? 5.013 9.145 -9.091 1.00 19.48 1120 THR A C 1
ATOM 1773 O O . THR A 1 256 ? 4.064 9.465 -8.375 1.00 18.93 1120 THR A O 1
ATOM 1777 N N . VAL A 1 257 ? 4.948 8.166 -9.988 1.00 19.24 1121 VAL A N 1
ATOM 1778 C CA . VAL A 1 257 ? 3.723 7.399 -10.201 1.00 19.08 1121 VAL A CA 1
ATOM 1779 C C . VAL A 1 257 ? 3.359 6.573 -8.967 1.00 18.84 1121 VAL A C 1
ATOM 1780 O O . VAL A 1 257 ? 2.180 6.459 -8.621 1.00 18.59 1121 VAL A O 1
ATOM 1784 N N . LEU A 1 258 ? 4.357 5.984 -8.313 1.00 18.35 1122 LEU A N 1
ATOM 1785 C CA . LEU A 1 258 ? 4.115 5.220 -7.091 1.00 18.46 1122 LEU A CA 1
ATOM 1786 C C . LEU A 1 258 ? 3.529 6.114 -6.014 1.00 17.66 1122 LEU A C 1
ATOM 1787 O O . LEU A 1 258 ? 2.522 5.767 -5.385 1.00 18.55 1122 LEU A O 1
ATOM 1789 N N . ARG A 1 259 ? 4.163 7.267 -5.801 1.00 17.94 1123 ARG A N 1
ATOM 1790 C CA . ARG A 1 259 ? 3.726 8.175 -4.744 1.00 17.83 1123 ARG A CA 1
ATOM 1791 C C . ARG A 1 259 ? 2.329 8.709 -5.047 1.00 17.14 1123 ARG A C 1
ATOM 1792 O O . ARG A 1 259 ? 1.481 8.779 -4.161 1.00 16.86 1123 ARG A O 1
ATOM 1800 N N . LEU A 1 260 ? 2.092 9.061 -6.304 1.00 16.67 1124 LEU A N 1
ATOM 1801 C CA . LEU A 1 260 ? 0.773 9.563 -6.711 1.00 16.10 1124 LEU A CA 1
ATOM 1802 C C . LEU A 1 260 ? -0.299 8.498 -6.485 1.00 15.67 1124 LEU A C 1
ATOM 1803 O O . LEU A 1 260 ? -1.366 8.782 -5.942 1.00 14.73 1124 LEU A O 1
ATOM 1808 N N . THR A 1 261 ? -0.009 7.262 -6.889 1.00 15.19 1125 THR A N 1
ATOM 1809 C CA . THR A 1 261 ? -0.977 6.166 -6.728 1.00 15.99 1125 THR A CA 1
ATOM 1810 C C . THR A 1 261 ? -1.362 5.984 -5.254 1.00 15.69 1125 THR A C 1
ATOM 1811 O O . THR A 1 261 ? -2.543 5.849 -4.915 1.00 14.77 1125 THR A O 1
ATOM 1815 N N . GLU A 1 262 ? -0.357 5.971 -4.382 1.00 16.08 1126 GLU A N 1
ATOM 1816 C CA . GLU A 1 262 ? -0.567 5.837 -2.946 1.00 17.66 1126 GLU A CA 1
ATOM 1817 C C . GLU A 1 262 ? -1.492 6.928 -2.379 1.00 16.08 1126 GLU A C 1
ATOM 1818 O O . GLU A 1 262 ? -2.447 6.631 -1.653 1.00 15.91 1126 GLU A O 1
ATOM 1824 N N . LEU A 1 263 ? -1.209 8.183 -2.711 1.00 15.14 1127 LEU A N 1
ATOM 1825 C CA . LEU A 1 263 ? -2.052 9.305 -2.274 1.00 15.41 1127 LEU A CA 1
ATOM 1826 C C . LEU A 1 263 ? -3.504 9.111 -2.710 1.00 14.22 1127 LEU A C 1
ATOM 1827 O O . LEU A 1 263 ? -4.429 9.279 -1.906 1.00 13.62 1127 LEU A O 1
ATOM 1832 N N . LEU A 1 264 ? -3.704 8.752 -3.977 1.00 14.13 1128 LEU A N 1
ATOM 1833 C CA . LEU A 1 264 ? -5.054 8.612 -4.526 1.00 14.34 1128 LEU A CA 1
ATOM 1834 C C . LEU A 1 264 ? -5.799 7.413 -3.926 1.00 14.75 1128 LEU A C 1
ATOM 1835 O O . LEU A 1 264 ? -6.951 7.521 -3.587 1.00 15.06 1128 LEU A O 1
ATOM 1840 N N . GLU A 1 265 ? -5.126 6.279 -3.773 1.00 15.92 1129 GLU A N 1
ATOM 1841 C CA . GLU A 1 265 ? -5.773 5.115 -3.167 1.00 17.16 1129 GLU A CA 1
ATOM 1842 C C . GLU A 1 265 ? -6.170 5.358 -1.709 1.00 17.66 1129 GLU A C 1
ATOM 1843 O O . GLU A 1 265 ? -7.158 4.791 -1.216 1.00 18.30 1129 GLU A O 1
ATOM 1849 N N . ARG A 1 266 ? -5.413 6.214 -1.025 1.00 17.07 1130 ARG A N 1
ATOM 1850 C CA . ARG A 1 266 ? -5.707 6.595 0.362 1.00 17.53 1130 ARG A CA 1
ATOM 1851 C C . ARG A 1 266 ? -6.757 7.701 0.490 1.00 17.05 1130 ARG A C 1
ATOM 1852 O O . ARG A 1 266 ? -7.088 8.132 1.602 1.00 17.49 1130 ARG A O 1
ATOM 1856 N N . GLY A 1 267 ? -7.285 8.161 -0.641 1.00 15.52 1131 GLY A N 1
ATOM 1857 C CA . GLY A 1 267 ? -8.403 9.088 -0.654 1.00 15.08 1131 GLY A CA 1
ATOM 1858 C C . GLY A 1 267 ? -8.029 10.557 -0.754 1.00 14.44 1131 GLY A C 1
ATOM 1859 O O . GLY A 1 267 ? -8.907 11.426 -0.600 1.00 15.17 1131 GLY A O 1
ATOM 1860 N N . GLU A 1 268 ? -6.759 10.848 -1.027 1.00 14.51 1132 GLU A N 1
ATOM 1861 C CA . GLU A 1 268 ? -6.324 12.233 -1.184 1.00 14.14 1132 GLU A CA 1
ATOM 1862 C C . GLU A 1 268 ? -6.927 12.790 -2.464 1.00 14.43 1132 GLU A C 1
ATOM 1863 O O . GLU A 1 268 ? -6.932 12.126 -3.484 1.00 13.65 1132 GLU A O 1
ATOM 1869 N N . ARG A 1 269 ? -7.479 13.995 -2.382 1.00 14.24 1133 ARG A N 1
ATOM 1870 C CA . ARG A 1 269 ? -8.112 14.626 -3.540 1.00 14.14 1133 ARG A CA 1
ATOM 1871 C C . ARG A 1 269 ? -7.759 16.108 -3.590 1.00 14.38 1133 ARG A C 1
ATOM 1872 O O . ARG A 1 269 ? -7.463 16.734 -2.561 1.00 14.50 1133 ARG A O 1
ATOM 1880 N N . LEU A 1 270 ? -7.793 16.652 -4.798 1.00 14.09 1134 LEU A N 1
ATOM 1881 C CA . LEU A 1 270 ? -7.686 18.085 -5.012 1.00 13.59 1134 LEU A CA 1
ATOM 1882 C C . LEU A 1 270 ? -8.764 18.809 -4.187 1.00 14.10 1134 LEU A C 1
ATOM 1883 O O . LEU A 1 270 ? -9.889 18.311 -4.035 1.00 14.82 1134 LEU A O 1
ATOM 1888 N N . PRO A 1 271 ? -8.408 19.974 -3.627 1.00 13.95 1135 PRO A N 1
ATOM 1889 C CA . PRO A 1 271 ? -9.303 20.717 -2.741 1.00 14.49 1135 PRO A CA 1
ATOM 1890 C C . PRO A 1 271 ? -10.419 21.409 -3.514 1.00 14.68 1135 PRO A C 1
ATOM 1891 O O . PRO A 1 271 ? -10.301 21.620 -4.728 1.00 15.35 1135 PRO A O 1
ATOM 1895 N N . ARG A 1 272 ? -11.489 21.771 -2.816 1.00 14.94 1136 ARG A N 1
ATOM 1896 C CA . ARG A 1 272 ? -12.553 22.572 -3.420 1.00 15.06 1136 ARG A CA 1
ATOM 1897 C C . ARG A 1 272 ? -12.035 23.955 -3.767 1.00 15.36 1136 ARG A C 1
ATOM 1898 O O . ARG A 1 272 ? -11.543 24.667 -2.885 1.00 15.13 1136 ARG A O 1
ATOM 1906 N N . PRO A 1 273 ? -12.163 24.352 -5.044 1.00 15.95 1137 PRO A N 1
ATOM 1907 C CA . PRO A 1 273 ? -11.828 25.717 -5.418 1.00 16.58 1137 PRO A CA 1
ATOM 1908 C C . PRO A 1 273 ? -12.662 26.757 -4.673 1.00 17.49 1137 PRO A C 1
ATOM 1909 O O . PRO A 1 273 ? -13.830 26.542 -4.378 1.00 15.83 1137 PRO A O 1
ATOM 1913 N N . ASP A 1 274 ? -12.032 27.876 -4.365 1.00 19.14 1138 ASP A N 1
ATOM 1914 C CA . ASP A 1 274 ? -12.736 29.012 -3.793 1.00 20.63 1138 ASP A CA 1
ATOM 1915 C C . ASP A 1 274 ? -13.949 29.336 -4.664 1.00 20.60 1138 ASP A C 1
ATOM 1916 O O . ASP A 1 274 ? -13.851 29.363 -5.899 1.00 21.07 1138 ASP A O 1
ATOM 1921 N N . LYS A 1 275 ? -15.092 29.534 -4.014 1.00 20.40 1139 LYS A N 1
ATOM 1922 C CA . LYS A 1 275 ? -16.359 29.894 -4.672 1.00 20.24 1139 LYS A CA 1
ATOM 1923 C C . LYS A 1 275 ? -17.036 28.769 -5.466 1.00 19.14 1139 LYS A C 1
ATOM 1924 O O . LYS A 1 275 ? -18.049 28.994 -6.141 1.00 20.15 1139 LYS A O 1
ATOM 1930 N N . CYS A 1 276 ? -16.498 27.555 -5.384 1.00 17.06 1140 CYS A N 1
ATOM 1931 C CA . CYS A 1 276 ? -17.110 26.414 -6.049 1.00 16.07 1140 CYS A CA 1
ATOM 1932 C C . CYS A 1 276 ? -18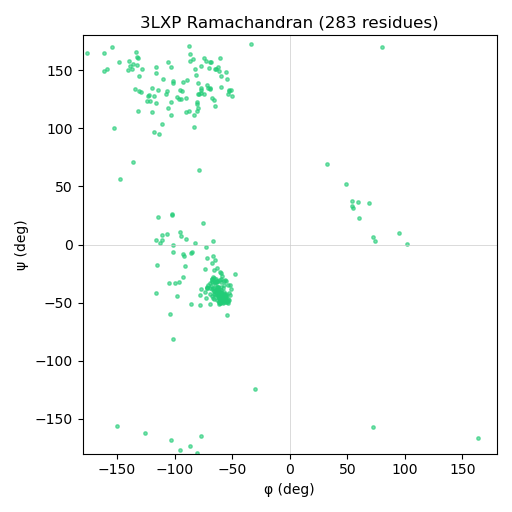.265 25.882 -5.193 1.00 15.58 1140 CYS A C 1
ATOM 1933 O O . CYS A 1 276 ? -18.049 25.525 -4.034 1.00 14.97 1140 CYS A O 1
ATOM 1936 N N . PRO A 1 277 ? -19.489 25.821 -5.747 1.00 15.64 1141 PRO A N 1
ATOM 1937 C CA . PRO A 1 277 ? -20.609 25.243 -4.995 1.00 15.47 1141 PRO A CA 1
ATOM 1938 C C . PRO A 1 277 ? -20.354 23.830 -4.494 1.00 15.49 1141 PRO A C 1
ATOM 1939 O O . PRO A 1 277 ? -19.628 23.064 -5.127 1.00 14.39 1141 PRO A O 1
ATOM 1943 N N . ALA A 1 278 ? -20.944 23.490 -3.352 1.00 14.61 1142 ALA A N 1
ATOM 1944 C CA . ALA A 1 278 ? -20.744 22.170 -2.769 1.00 14.91 1142 ALA A CA 1
ATOM 1945 C C . ALA A 1 278 ? -21.152 21.062 -3.748 1.00 14.97 1142 ALA A C 1
ATOM 1946 O O . ALA A 1 278 ? -20.444 20.062 -3.896 1.00 14.96 1142 ALA A O 1
ATOM 1948 N N . GLU A 1 279 ? -22.277 21.240 -4.428 1.00 15.90 1143 GLU A N 1
ATOM 1949 C CA . GLU A 1 279 ? -22.755 20.189 -5.328 1.00 16.01 1143 GLU A CA 1
ATOM 1950 C C . GLU A 1 279 ? -21.826 20.008 -6.545 1.00 16.28 1143 GLU A C 1
ATOM 1951 O O . GLU A 1 279 ? -21.708 18.893 -7.062 1.00 16.51 1143 GLU A O 1
ATOM 1957 N N . VAL A 1 280 ? -21.155 21.078 -6.973 1.00 15.83 1144 VAL A N 1
ATOM 1958 C CA . VAL A 1 280 ? -20.192 20.982 -8.083 1.00 15.66 1144 VAL A CA 1
ATOM 1959 C C . VAL A 1 280 ? -18.914 20.264 -7.599 1.00 15.48 1144 VAL A C 1
ATOM 1960 O O . VAL A 1 280 ? -18.351 19.409 -8.314 1.00 16.57 1144 VAL A O 1
ATOM 1964 N N . TYR A 1 281 ? -18.459 20.573 -6.382 1.00 15.05 1145 TYR A N 1
ATOM 1965 C CA . TYR A 1 281 ? -17.347 19.825 -5.791 1.00 14.80 1145 TYR A CA 1
ATOM 1966 C C . TYR A 1 281 ? -17.679 18.347 -5.604 1.00 15.24 1145 TYR A C 1
ATOM 1967 O O . TYR A 1 281 ? -16.837 17.491 -5.867 1.00 14.46 1145 TYR A O 1
ATOM 1976 N N . HIS A 1 282 ? -18.907 18.040 -5.183 1.00 16.12 1146 HIS A N 1
ATOM 1977 C CA . HIS A 1 282 ? -19.351 16.653 -5.076 1.00 17.16 1146 HIS A CA 1
ATOM 1978 C C . HIS A 1 282 ? -19.351 15.938 -6.416 1.00 16.70 1146 HIS A C 1
ATOM 1979 O O . HIS A 1 282 ? -18.976 14.771 -6.484 1.00 16.62 1146 HIS A O 1
ATOM 1986 N N . LEU A 1 283 ? -19.709 16.662 -7.468 1.00 16.18 1147 LEU A N 1
ATOM 1987 C CA . LEU A 1 283 ? -19.604 16.133 -8.841 1.00 16.61 1147 LEU A CA 1
ATOM 1988 C C . LEU A 1 283 ? -18.161 15.741 -9.200 1.00 16.23 1147 LEU A C 1
ATOM 1989 O O . LEU A 1 283 ? -17.912 14.626 -9.712 1.00 15.85 1147 LEU A O 1
ATOM 1994 N N . MET A 1 284 ? -17.214 16.648 -8.940 1.00 16.05 1148 MET A N 1
ATOM 1995 C CA . MET A 1 284 ? -15.785 16.344 -9.121 1.00 16.11 1148 MET A CA 1
ATOM 1996 C C . MET A 1 284 ? -15.424 15.088 -8.355 1.00 15.31 1148 MET A C 1
ATOM 1997 O O . MET A 1 284 ? -14.792 14.179 -8.894 1.00 14.93 1148 MET A O 1
ATOM 2002 N N . LYS A 1 285 ? -15.801 15.033 -7.076 1.00 14.79 1149 LYS A N 1
ATOM 2003 C CA . LYS A 1 285 ? -15.417 13.885 -6.247 1.00 14.92 1149 LYS A CA 1
ATOM 2004 C C . LYS A 1 285 ? -16.012 12.582 -6.741 1.00 14.34 1149 LYS A C 1
ATOM 2005 O O . LYS A 1 285 ? -15.393 11.544 -6.626 1.00 13.97 1149 LYS A O 1
ATOM 2011 N N . ASN A 1 286 ? -17.199 12.652 -7.334 1.00 14.29 1150 ASN A N 1
ATOM 2012 C CA . ASN A 1 286 ? -17.820 11.468 -7.920 1.00 14.73 1150 ASN A CA 1
ATOM 2013 C C . ASN A 1 286 ? -17.060 11.012 -9.173 1.00 13.84 1150 ASN A C 1
ATOM 2014 O O . ASN A 1 286 ? -16.880 9.816 -9.417 1.00 13.66 1150 ASN A O 1
ATOM 2019 N N . CYS A 1 287 ? -16.580 11.974 -9.966 1.00 12.97 1151 CYS A N 1
ATOM 2020 C CA . CYS A 1 287 ? -15.733 11.648 -11.108 1.00 12.65 1151 CYS A CA 1
ATOM 2021 C C . CYS A 1 287 ? -14.395 11.045 -10.640 1.00 12.38 1151 CYS A C 1
ATOM 2022 O O . CYS A 1 287 ? -13.691 10.367 -11.406 1.00 13.22 1151 CYS A O 1
ATOM 2025 N N . TRP A 1 288 ? -14.028 11.330 -9.390 1.00 12.66 1152 TRP A N 1
ATOM 2026 C CA . TRP A 1 288 ? -12.797 10.800 -8.789 1.00 12.39 1152 TRP A CA 1
ATOM 2027 C C . TRP A 1 288 ? -13.014 9.615 -7.826 1.00 13.18 1152 TRP A C 1
ATOM 2028 O O . TRP A 1 288 ? -12.209 9.384 -6.920 1.00 12.59 1152 TRP A O 1
ATOM 2039 N N . GLU A 1 289 ? -14.083 8.847 -8.011 1.00 13.37 1153 GLU A N 1
ATOM 2040 C CA . GLU A 1 289 ? -14.229 7.631 -7.234 1.00 14.19 1153 GLU A CA 1
ATOM 2041 C C . GLU A 1 289 ? -13.013 6.747 -7.546 1.00 13.96 1153 GLU A C 1
ATOM 2042 O O . GLU A 1 289 ? -12.597 6.615 -8.688 1.00 13.76 1153 GLU A O 1
ATOM 2048 N N . THR A 1 290 ? -12.421 6.154 -6.523 1.00 14.39 1154 THR A N 1
ATOM 2049 C CA . THR A 1 290 ? -11.270 5.283 -6.730 1.00 15.36 1154 THR A CA 1
ATOM 2050 C C . THR A 1 290 ? -11.659 4.099 -7.612 1.00 16.07 1154 THR A C 1
ATOM 2051 O O . THR A 1 290 ? -10.915 3.714 -8.512 1.00 16.62 1154 THR A O 1
ATOM 2055 N N . GLU A 1 291 ? -12.829 3.536 -7.343 1.00 16.77 1155 GLU A N 1
ATOM 2056 C CA . GLU A 1 291 ? -13.374 2.435 -8.151 1.00 17.91 1155 GLU A CA 1
ATOM 2057 C C . GLU A 1 291 ? -14.016 3.006 -9.415 1.00 17.16 1155 GLU A C 1
ATOM 2058 O O . GLU A 1 291 ? -15.025 3.717 -9.331 1.00 16.34 1155 GLU A O 1
ATOM 2064 N N . ALA A 1 292 ? -13.440 2.665 -10.570 1.00 17.57 1156 ALA A N 1
ATOM 2065 C CA . ALA A 1 292 ? -13.878 3.186 -11.868 1.00 17.78 1156 ALA A CA 1
ATOM 2066 C C . ALA A 1 292 ? -15.354 3.006 -12.126 1.00 17.88 1156 ALA A C 1
ATOM 2067 O O . ALA A 1 292 ? -16.005 3.899 -12.650 1.00 17.73 1156 ALA A O 1
ATOM 2069 N N . SER A 1 293 ? -15.887 1.843 -11.764 1.00 18.79 1157 SER A N 1
ATOM 2070 C CA . SER A 1 293 ? -17.296 1.533 -12.031 1.00 19.30 1157 SER A CA 1
ATOM 2071 C C . SER A 1 293 ? -18.316 2.399 -11.250 1.00 18.87 1157 SER A C 1
ATOM 2072 O O . SER A 1 293 ? -19.512 2.389 -11.564 1.00 19.93 1157 SER A O 1
ATOM 2075 N N . PHE A 1 294 ? -17.840 3.168 -10.285 1.00 20.00 1158 PHE A N 1
ATOM 2076 C CA . PHE A 1 294 ? -18.686 4.070 -9.513 1.00 20.00 1158 PHE A CA 1
ATOM 2077 C C . PHE A 1 294 ? -18.799 5.500 -10.066 1.00 20.00 1158 PHE A C 1
ATOM 2078 O O . PHE A 1 294 ? -19.601 6.268 -9.650 1.00 17.17 1158 PHE A O 1
ATOM 2086 N N . ARG A 1 295 ? -17.974 5.793 -11.038 1.00 15.65 1159 ARG A N 1
ATOM 2087 C CA . ARG A 1 295 ? -17.995 7.116 -11.659 1.00 14.76 1159 ARG A CA 1
ATOM 2088 C C . ARG A 1 295 ? -19.180 7.248 -12.629 1.00 15.44 1159 ARG A C 1
ATOM 2089 O O . ARG A 1 295 ? -19.653 6.242 -13.181 1.00 16.31 1159 ARG A O 1
ATOM 2097 N N . PRO A 1 296 ? -19.655 8.488 -12.845 1.00 15.69 1160 PRO A N 1
ATOM 2098 C CA . PRO A 1 296 ? -20.716 8.689 -13.823 1.00 16.07 1160 PRO A CA 1
ATOM 2099 C C . PRO A 1 296 ? -20.146 8.520 -15.219 1.00 16.23 1160 PRO A C 1
ATOM 2100 O O . PRO A 1 296 ? -18.911 8.595 -15.404 1.00 15.78 1160 PRO A O 1
ATOM 2104 N N . THR A 1 297 ? -21.029 8.226 -16.176 1.00 16.63 1161 THR A N 1
ATOM 2105 C CA . THR A 1 297 ? -20.677 8.212 -17.585 1.00 16.04 1161 THR A CA 1
ATOM 2106 C C . THR A 1 297 ? -20.766 9.630 -18.135 1.00 14.95 1161 THR A C 1
ATOM 2107 O O . THR A 1 297 ? -21.439 10.508 -17.569 1.00 14.77 1161 THR A O 1
ATOM 2111 N N . PHE A 1 298 ? -20.095 9.879 -19.255 1.00 15.01 1162 PHE A N 1
ATOM 2112 C CA . PHE A 1 298 ? -20.247 11.178 -19.891 1.00 14.82 1162 PHE A CA 1
ATOM 2113 C C . PHE A 1 298 ? -21.702 11.405 -20.327 1.00 15.48 1162 PHE A C 1
ATOM 2114 O O . PHE A 1 298 ? -22.192 12.505 -20.226 1.00 15.83 1162 PHE A O 1
ATOM 2122 N N . GLU A 1 299 ? -22.380 10.360 -20.784 1.00 17.14 1163 GLU A N 1
ATOM 2123 C CA . GLU A 1 299 ? -23.793 10.492 -21.182 1.00 18.70 1163 GLU A CA 1
ATOM 2124 C C . GLU A 1 299 ? -24.635 11.039 -20.037 1.00 18.68 1163 GLU A C 1
ATOM 2125 O O . GLU A 1 299 ? -25.442 11.948 -20.236 1.00 19.33 1163 GLU A O 1
ATOM 2131 N N . ASN A 1 300 ? -24.404 10.523 -18.835 1.00 18.85 1164 ASN A N 1
ATOM 2132 C CA . ASN A 1 300 ? -25.131 10.990 -17.656 1.00 19.31 1164 ASN A CA 1
ATOM 2133 C C . ASN A 1 300 ? -24.700 12.399 -17.229 1.00 18.69 1164 ASN A C 1
ATOM 2134 O O . ASN A 1 300 ? -25.508 13.211 -16.752 1.00 19.10 1164 ASN A O 1
ATOM 2139 N N . LEU A 1 301 ? -23.416 12.701 -17.396 1.00 17.56 1165 LEU A N 1
ATOM 2140 C CA . LEU A 1 301 ? -22.907 14.021 -17.030 1.00 16.97 1165 LEU A CA 1
ATOM 2141 C C . LEU A 1 301 ? -23.565 15.160 -17.802 1.00 16.76 1165 LEU A C 1
ATOM 2142 O O . LEU A 1 301 ? -23.676 16.262 -17.280 1.00 18.15 1165 LEU A O 1
ATOM 2147 N N . ILE A 1 302 ? -23.982 14.910 -19.045 1.00 16.76 1166 ILE A N 1
ATOM 2148 C CA . ILE A 1 302 ? -24.577 15.972 -19.875 1.00 17.12 1166 ILE A CA 1
ATOM 2149 C C . ILE A 1 302 ? -25.771 16.667 -19.178 1.00 17.05 1166 ILE A C 1
ATOM 2150 O O . ILE A 1 302 ? -25.730 17.866 -18.950 1.00 16.72 1166 ILE A O 1
ATOM 2155 N N . PRO A 1 303 ? -26.834 15.917 -18.849 1.00 17.51 1167 PRO A N 1
ATOM 2156 C CA . PRO A 1 303 ? -27.955 16.559 -18.132 1.00 18.01 1167 PRO A CA 1
ATOM 2157 C C . PRO A 1 303 ? -27.615 17.045 -16.727 1.00 18.37 1167 PRO A C 1
ATOM 2158 O O . PRO A 1 303 ? -28.219 18.011 -16.261 1.00 18.55 1167 PRO A O 1
ATOM 2162 N N . ILE A 1 304 ? -26.667 16.390 -16.057 1.00 18.67 1168 ILE A N 1
ATOM 2163 C CA . ILE A 1 304 ? -26.229 16.877 -14.748 1.00 18.84 1168 ILE A CA 1
ATOM 2164 C C . ILE A 1 304 ? -25.642 18.275 -14.869 1.00 19.18 1168 ILE A C 1
ATOM 2165 O O . ILE A 1 304 ? -26.015 19.179 -14.127 1.00 18.80 1168 ILE A O 1
ATOM 2170 N N . LEU A 1 305 ? -24.727 18.458 -15.816 1.00 19.05 1169 LEU A N 1
ATOM 2171 C CA . LEU A 1 305 ? -24.125 19.769 -16.024 1.00 19.27 1169 LEU A CA 1
ATOM 2172 C C . LEU A 1 305 ? -25.120 20.787 -16.573 1.00 19.72 1169 LEU A C 1
ATOM 2173 O O . LEU A 1 305 ? -25.032 21.963 -16.256 1.00 19.82 1169 LEU A O 1
ATOM 2178 N N . LYS A 1 306 ? -26.026 20.322 -17.426 1.00 20.48 1170 LYS A N 1
ATOM 2179 C CA . LYS A 1 306 ? -27.086 21.181 -17.949 1.00 21.31 1170 LYS A CA 1
ATOM 2180 C C . LYS A 1 306 ? -27.900 21.732 -16.788 1.00 21.59 1170 LYS A C 1
ATOM 2181 O O . LYS A 1 306 ? -28.184 22.924 -16.737 1.00 21.77 1170 LYS A O 1
ATOM 2186 N N . THR A 1 307 ? -28.250 20.854 -15.854 1.00 21.79 1171 THR A N 1
ATOM 2187 C CA . THR A 1 307 ? -29.069 21.225 -14.701 1.00 22.21 1171 THR A CA 1
ATOM 2188 C C . THR A 1 307 ? -28.369 22.286 -13.844 1.00 22.17 1171 THR A C 1
ATOM 2189 O O . THR A 1 307 ? -28.954 23.320 -13.537 1.00 21.74 1171 THR A O 1
ATOM 2193 N N . VAL A 1 308 ? -27.117 22.037 -13.469 1.00 22.55 1172 VAL A N 1
ATOM 2194 C CA . VAL A 1 308 ? -26.377 22.990 -12.637 1.00 22.57 1172 VAL A CA 1
ATOM 2195 C C . VAL A 1 308 ? -26.040 24.280 -13.388 1.00 23.12 1172 VAL A C 1
ATOM 2196 O O . VAL A 1 308 ? -26.032 25.361 -12.796 1.00 22.77 1172 VAL A O 1
ATOM 2200 N N . HIS A 1 309 ? -25.798 24.195 -14.694 1.00 23.13 1173 HIS A N 1
ATOM 2201 C CA . HIS A 1 309 ? -25.618 25.406 -15.499 1.00 23.37 1173 HIS A CA 1
ATOM 2202 C C . HIS A 1 309 ? -26.850 26.318 -15.414 1.00 24.48 1173 HIS A C 1
ATOM 2203 O O . HIS A 1 309 ? -26.730 27.521 -15.201 1.00 24.78 1173 HIS A O 1
ATOM 2210 N N . GLU A 1 310 ? -28.023 25.725 -15.593 1.00 25.37 1174 GLU A N 1
ATOM 2211 C CA . GLU A 1 310 ? -29.269 26.489 -15.583 1.00 26.77 1174 GLU A CA 1
ATOM 2212 C C . GLU A 1 310 ? -29.521 27.066 -14.191 1.00 26.87 1174 GLU A C 1
ATOM 2213 O O . GLU A 1 310 ? -29.976 28.206 -14.056 1.00 27.09 1174 GLU A O 1
ATOM 2219 N N . LYS A 1 311 ? -29.186 26.292 -13.161 1.00 27.10 1175 LYS A N 1
ATOM 2220 C CA . LYS A 1 311 ? -29.387 26.725 -11.779 1.00 27.05 1175 LYS A CA 1
ATOM 2221 C C . LYS A 1 311 ? -28.606 27.992 -11.474 1.00 27.80 1175 LYS A C 1
ATOM 2222 O O . LYS A 1 311 ? -29.172 28.959 -10.952 1.00 27.83 1175 LYS A O 1
ATOM 2228 N N . TYR A 1 312 ? -27.316 27.989 -11.802 1.00 28.00 1176 TYR A N 1
ATOM 2229 C CA . TYR A 1 312 ? -26.429 29.112 -11.485 1.00 28.97 1176 TYR A CA 1
ATOM 2230 C C . TYR A 1 312 ? -26.485 30.213 -12.553 1.00 30.82 1176 TYR A C 1
ATOM 2231 O O . TYR A 1 312 ? -25.914 31.284 -12.376 1.00 31.15 1176 TYR A O 1
ATOM 2240 N N . GLN A 1 313 ? -27.193 29.947 -13.646 1.00 33.14 1177 GLN A N 1
ATOM 2241 C CA . GLN A 1 313 ? -27.490 30.961 -14.658 1.00 35.21 1177 GLN A CA 1
ATOM 2242 C C . GLN A 1 313 ? -28.524 31.949 -14.132 1.00 36.47 1177 GLN A C 1
ATOM 2243 O O . GLN A 1 313 ? -28.368 33.162 -14.291 1.00 36.74 1177 GLN A O 1
ATOM 2249 N N . GLY A 1 314 ? -29.578 31.415 -13.516 1.00 37.82 1178 GLY A N 1
ATOM 2250 C CA . GLY A 1 314 ? -30.658 32.224 -12.949 1.00 38.81 1178 GLY A CA 1
ATOM 2251 C C . GLY A 1 314 ? -31.546 31.411 -12.025 1.00 39.52 1178 GLY A C 1
ATOM 2252 O O . GLY A 1 314 ? -31.884 31.869 -10.929 1.00 40.46 1178 GLY A O 1
#

Sequence (285 aa):
DPTVFHKRYLKKIRDLGEGHFGKVSLYCYDPTNTGEMVAVKALKADAGPQHRSGWKQEIDILRTLYHEHIIKYKGCCEDAGAASLQLVMEYVPLGSLRDYLPRHSIGLAQLLLFAQQICEGMAYLHAQHYIHRDLAARNVLLDNDRLVKIGDFGLAKAVPEGHEYRVGDSPVFWYAPECLKEYKFYYASDVWSFGVTLYELLTHCDSSQSPPTKFLELIGIAQGQMTVLRLTELLERGERLPRPDKCPAEVYHLMKNCWETEASFRPTFENLIPILKTVHEKYQG

CATH classification: 3.30.200.20 (+1 more: 1.10.510.10)

Solvent-accessible surface area: 13720 Å² total

InterPro domains:
  IPR000299 FERM domain [PS50057] (26-431)
  IPR000719 Protein kinase domain [PS50011] (589-875)
  IPR000719 Protein kinase domain [PS50011] (897-1176)
  IPR000980 SH2 domain [PF21990] (450-553)
  IPR000980 SH2 domain [SM00252] (452-539)
  IPR001245 Serine-threonine/tyrosine-protein kinase, catalytic domain [PF07714] (590-866)
  IPR001245 Serine-threonine/tyrosine-protein kinase, catalytic domain [PF07714] (898-1167)
  IPR001245 Serine-threonine/tyrosine-protein kinase, catalytic domain [PR00109] (978-991)
  IPR001245 Serine-threonine/tyrosine-protein kinase, catalytic domain [PR00109] (1013-1031)
  IPR001245 Serine-threonine/tyrosine-protein kinase, catalytic domain [PR00109] (1063-1073)
  IPR001245 Serine-threonine/tyrosine-protein kinase, catalytic domain [PR00109] (1082-1104)
  IPR008266 Tyrosine-protein kinase, active site [PS00109] (1019-1031)
  IPR011009 Protein kinase-like domain superfamily [SSF56112] (576-879)
  IPR011009 Protein kinase-like domain superfamily [SSF56112] (887-1166)
  IPR016045 Tyrosine-protein kinase, non-receptor, TYK2, N-terminal [PR01827] (169-182)
  IPR016045 Tyrosine-protein kinase, non-receptor, TYK2, N-terminal [PR01827] (266-276)
  IPR016045 Tyrosine-protein kinase, non-receptor, TYK2, N-terminal [PR01827] (516-526)
  IPR016251 Tyrosine-protein kinase, non-receptor Jak/Tyk2 [PIRSF000636] (21-1177)
  IPR016251 Tyrosine-protein kinase, non-receptor Jak/Tyk2 [PR01823] (416-440)
  IPR016251 Tyrosine-protein kinase, non-receptor Jak/Tyk2 [PR01823] (753-777)

GO terms:
  GO:0004713 protein tyrosine kinase activity (F, IDA)
  GO:0004715 non-membrane spanning protein tyrosine kinase activity (F, IDA)
  GO:0035722 interleukin-12-mediated signaling pathway (P, IDA)
  GO:0038155 interleukin-23-mediated signaling pathway (P, IDA)
  GO:1900182 positive regulation of protein localization to nucleus (P, IDA)
  GO:0140105 interleukin-10-mediated signaling pathway (P, IDA)
  GO:0007259 cell surface receptor signaling pathway via JAK-STAT (P, IDA)
  GO:0004713 protein tyrosine kinase activity (F, TAS)
  GO:0004713 protein tyrosine kinase activity (F, IC)
  GO:0005886 plasma membrane (C, TAS)
  GO:0009898 cytoplasmic side of plasma membrane (C, IC)
  GO:0019897 extrinsic component of plasma membrane (C, TAS)
  GO:0031234 extrinsic component of cytoplasmic side of plasma membrane (C, IC)
  GO:0060333 type II interferon-mediated signaling pathway (P, IDA)
  GO:0060337 type I interferon-mediated signaling pathway (P, IDA)
  GO:0004713 protein tyrosine kinase activity (F, EXP)
  GO:0004715 non-membrane spanning protein tyrosine kinase activity (F, TAS)
  GO:0006468 protein phosphorylation (P, TAS)
  GO:0005829 cytosol (C, TAS)
  GO:0019221 cytokine-mediated signaling pathway (P, TAS)